Protein AF-A0A7S0U823-F1 (afdb_monomer)

Radius of gyration: 21.03 Å; Cα contacts (8 Å, |Δi|>4): 150; chains: 1; bounding box: 52×41×60 Å

pLDDT: mean 83.72, std 17.12, range [31.64, 98.0]

Foldseek 3Di:
DPPPPPPPDPDDDDDPDDDDPPPVDDPVPDDDDDDDFDFFPVCVPWPPVVLVVLLVVLVVLLVQLLAPVPPCVVVLVPDPPSVVRPSDLLVSLVVSVVVDDTPPSLLSNLRSLLCQLQDPPDHPHDNVSSLSNLLSNCVVDVVNVVSNLVRLVRVLVCQVVDDPVSLVSNLVSLLSNCVSVVVDDPCVSLPCLVVDDCPDRSVVSVVSSVVD

Structure (mmCIF, N/CA/C/O backbone):
data_AF-A0A7S0U823-F1
#
_entry.id   AF-A0A7S0U823-F1
#
loop_
_atom_site.group_PDB
_atom_site.id
_atom_site.type_symbol
_atom_site.label_atom_id
_atom_site.label_alt_id
_atom_site.label_comp_id
_atom_site.label_asym_id
_atom_site.label_entity_id
_atom_site.label_seq_id
_atom_site.pdbx_PDB_ins_code
_atom_site.Cartn_x
_atom_site.Cartn_y
_atom_site.Cartn_z
_atom_site.occupancy
_atom_site.B_iso_or_equiv
_atom_site.auth_seq_id
_atom_site.auth_comp_id
_atom_site.auth_asym_id
_atom_site.auth_atom_id
_atom_site.pdbx_PDB_model_num
ATOM 1 N N . ARG A 1 1 ? -27.207 8.873 10.745 1.00 35.47 1 ARG A N 1
ATOM 2 C CA . ARG A 1 1 ? -26.614 9.988 11.526 1.00 35.47 1 ARG A CA 1
ATOM 3 C C . ARG A 1 1 ? -26.590 9.593 12.999 1.00 35.47 1 ARG A C 1
ATOM 5 O O . ARG A 1 1 ? -27.554 9.851 13.706 1.00 35.47 1 ARG A O 1
ATOM 12 N N . VAL A 1 2 ? -25.538 8.915 13.459 1.00 32.25 2 VAL A N 1
ATOM 13 C CA . VAL A 1 2 ? -25.321 8.727 14.901 1.00 32.25 2 VAL A CA 1
ATOM 14 C C . VAL A 1 2 ? -24.647 10.006 15.379 1.00 32.25 2 VAL A C 1
ATOM 16 O O . VAL A 1 2 ? -23.458 10.199 15.161 1.00 32.25 2 VAL A O 1
ATOM 19 N N . MET A 1 3 ? -25.438 10.942 15.908 1.00 31.64 3 MET A N 1
ATOM 20 C CA . MET A 1 3 ? -24.886 12.117 16.575 1.00 31.64 3 MET A CA 1
ATOM 21 C C . MET A 1 3 ? -24.112 11.622 17.793 1.00 31.64 3 MET A C 1
ATOM 23 O O . MET A 1 3 ? -24.689 10.988 18.681 1.00 31.64 3 MET A O 1
ATOM 27 N N . SER A 1 4 ? -22.806 11.871 17.811 1.00 42.56 4 SER A N 1
ATOM 28 C CA . SER A 1 4 ? -21.969 11.632 18.975 1.00 42.56 4 SER A CA 1
ATOM 29 C C . SER A 1 4 ? -22.579 12.382 20.160 1.00 42.56 4 SER A C 1
ATOM 31 O O . SER A 1 4 ? -22.698 13.604 20.172 1.00 42.56 4 SER A O 1
ATOM 33 N N . ARG A 1 5 ? -23.003 11.631 21.179 1.00 41.81 5 ARG A N 1
ATOM 34 C CA . ARG A 1 5 ? -23.526 12.156 22.450 1.00 41.81 5 ARG A CA 1
ATOM 35 C C . ARG A 1 5 ? -22.422 12.745 23.337 1.00 41.81 5 ARG A C 1
ATOM 37 O O . ARG A 1 5 ? -22.564 12.776 24.554 1.00 41.81 5 ARG A O 1
ATOM 44 N N . LEU A 1 6 ? -21.333 13.236 22.750 1.00 46.41 6 LEU A N 1
ATOM 45 C CA . LEU A 1 6 ? -20.360 14.060 23.455 1.00 46.41 6 LEU A CA 1
ATOM 46 C C . LEU A 1 6 ? -20.925 15.479 23.512 1.00 46.41 6 LEU A C 1
ATOM 48 O O . LEU A 1 6 ? -20.490 16.383 22.802 1.00 46.41 6 LEU A O 1
ATOM 52 N N . ARG A 1 7 ? -21.949 15.666 24.354 1.00 49.31 7 ARG A N 1
ATOM 53 C CA . ARG A 1 7 ? -22.266 16.998 24.866 1.00 49.31 7 ARG A CA 1
ATOM 54 C C . ARG A 1 7 ? -20.989 17.491 25.538 1.00 49.31 7 ARG A C 1
ATOM 56 O O . ARG A 1 7 ? -20.566 16.907 26.533 1.00 49.31 7 ARG A O 1
ATOM 63 N N . ARG A 1 8 ? -20.366 18.536 24.991 1.00 52.47 8 ARG A N 1
ATOM 64 C CA . ARG A 1 8 ? -19.406 19.330 25.755 1.00 52.47 8 ARG A CA 1
ATOM 65 C C . ARG A 1 8 ? -20.179 19.868 26.955 1.00 52.47 8 ARG A C 1
ATOM 67 O O . ARG A 1 8 ? -21.029 20.737 26.800 1.00 52.47 8 ARG A O 1
ATOM 74 N N . SER A 1 9 ? -19.968 19.259 28.113 1.00 55.62 9 SER A N 1
ATOM 75 C CA . SER A 1 9 ? -20.299 19.876 29.390 1.00 55.62 9 SER A CA 1
ATOM 76 C C . SER A 1 9 ? -19.619 21.250 29.413 1.00 55.62 9 SER A C 1
ATOM 78 O O . SER A 1 9 ? -18.439 21.340 29.077 1.00 55.62 9 SER A O 1
ATOM 80 N N . GLU A 1 10 ? -20.345 22.315 29.766 1.00 64.75 10 GLU A N 1
ATOM 81 C CA . GLU A 1 10 ? -19.750 23.649 29.974 1.00 64.75 10 GLU A CA 1
ATOM 82 C C . GLU A 1 10 ? -18.737 23.645 31.131 1.00 64.75 10 GLU A C 1
ATOM 84 O O . GLU A 1 10 ? -17.894 24.533 31.237 1.00 64.75 10 GLU A O 1
ATOM 89 N N . HIS A 1 11 ? -18.778 22.617 31.980 1.00 70.50 11 HIS A N 1
ATOM 90 C CA . HIS A 1 11 ? -17.826 22.411 33.055 1.00 70.50 11 HIS A CA 1
ATOM 91 C C . HIS A 1 11 ? -16.603 21.650 32.540 1.00 70.50 11 HIS A C 1
ATOM 93 O O . HIS A 1 11 ? -16.700 20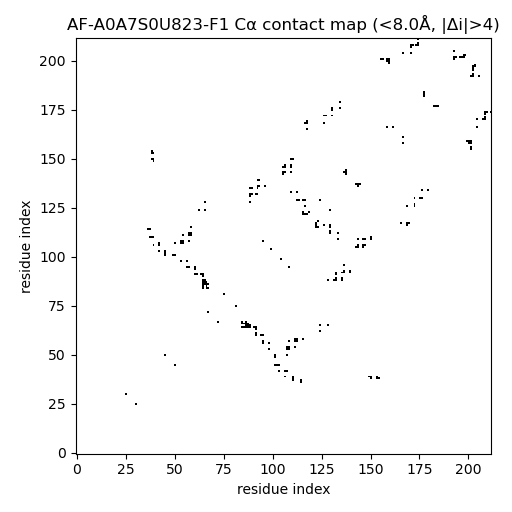.493 32.116 1.00 70.50 11 HIS A O 1
ATOM 99 N N . GLN A 1 12 ? -15.446 22.311 32.593 1.00 72.56 12 GLN A N 1
ATOM 100 C CA . GLN A 1 12 ? -14.150 21.662 32.435 1.00 72.56 12 GLN A CA 1
ATOM 101 C C . GLN A 1 12 ? -13.893 20.764 33.646 1.00 72.56 12 GLN A C 1
ATOM 103 O O . GLN A 1 12 ? -13.982 21.203 34.791 1.00 72.56 12 GLN A O 1
ATOM 108 N N . HIS A 1 13 ? -13.559 19.504 33.388 1.00 78.38 13 HIS A N 1
ATOM 109 C CA . HIS A 1 13 ? -13.078 18.596 34.419 1.00 78.38 13 HIS A CA 1
ATOM 110 C C . HIS A 1 13 ? -11.559 18.702 34.498 1.00 78.38 13 HIS A C 1
ATOM 112 O O . HIS A 1 13 ? -10.874 18.654 33.475 1.00 78.38 13 HIS A O 1
ATOM 118 N N . GLN A 1 14 ? -11.026 18.823 35.710 1.00 81.50 14 GLN A N 1
ATOM 119 C CA . GLN A 1 14 ? -9.590 18.731 35.924 1.00 81.50 14 GLN A CA 1
ATOM 120 C C . GLN A 1 14 ? -9.189 17.255 35.885 1.00 81.50 14 GLN A C 1
ATOM 122 O O . GLN A 1 14 ? -9.704 16.445 36.657 1.00 81.50 14 GLN A O 1
ATOM 127 N N . MET A 1 15 ? -8.298 16.897 34.960 1.00 81.94 15 MET A N 1
ATOM 128 C CA . MET A 1 15 ? -7.765 15.540 34.900 1.00 81.94 15 MET A CA 1
ATOM 129 C C . MET A 1 15 ? -6.913 15.298 36.160 1.00 81.94 15 MET A C 1
ATOM 131 O O . MET A 1 15 ? -6.066 16.144 36.468 1.00 81.94 15 MET A O 1
ATOM 135 N N . PRO A 1 16 ? -7.121 14.201 36.912 1.00 85.88 16 PRO A N 1
ATOM 136 C CA . PRO A 1 16 ? -6.268 13.890 38.052 1.00 85.88 16 PRO A CA 1
ATOM 137 C C . PRO A 1 16 ? -4.830 13.648 37.583 1.00 85.88 16 PRO A C 1
ATOM 139 O O . PRO A 1 16 ? -4.596 13.231 36.445 1.00 85.88 16 PRO A O 1
ATOM 142 N N . THR A 1 17 ? -3.861 13.888 38.466 1.00 84.94 17 THR A N 1
ATOM 143 C CA . THR A 1 17 ? -2.458 13.564 38.196 1.00 84.94 17 THR A CA 1
ATOM 144 C C . THR A 1 17 ? -2.325 12.064 37.943 1.00 84.94 17 THR A C 1
ATOM 146 O O . THR A 1 17 ? -2.491 11.260 38.858 1.00 84.94 17 THR A O 1
ATOM 149 N N . LEU A 1 18 ? -2.029 11.684 36.698 1.00 82.31 18 LEU A N 1
ATOM 150 C CA . LEU A 1 18 ? -1.719 10.304 36.337 1.00 82.31 18 LEU A CA 1
ATOM 151 C C . LEU A 1 18 ? -0.263 10.021 36.707 1.00 82.31 18 LEU A C 1
ATOM 153 O O . LEU A 1 18 ? 0.663 10.473 36.033 1.00 82.31 18 LEU A O 1
ATOM 157 N N . THR A 1 19 ? -0.049 9.273 37.784 1.00 80.06 19 THR A N 1
ATOM 158 C CA . THR A 1 19 ? 1.258 8.688 38.084 1.00 80.06 19 THR A CA 1
ATOM 159 C C . THR A 1 19 ? 1.504 7.537 37.118 1.00 80.06 19 THR A C 1
ATOM 161 O O . THR A 1 19 ? 0.935 6.459 37.266 1.00 80.06 19 THR A O 1
ATOM 164 N N . ILE A 1 20 ? 2.335 7.775 36.102 1.00 78.19 20 ILE A N 1
ATOM 165 C CA . ILE A 1 20 ? 2.836 6.708 35.235 1.00 78.19 20 ILE A CA 1
ATOM 166 C C . ILE A 1 20 ? 3.813 5.892 36.078 1.00 78.19 20 ILE A C 1
ATOM 168 O O . ILE A 1 20 ? 4.939 6.329 36.326 1.00 78.19 20 ILE A O 1
ATOM 172 N N . GLU A 1 21 ? 3.381 4.721 36.538 1.00 76.94 21 GLU A N 1
ATOM 173 C CA . GLU A 1 21 ? 4.292 3.740 37.113 1.00 76.94 21 GLU A CA 1
ATOM 174 C C . GLU A 1 21 ? 5.278 3.337 36.016 1.00 76.94 21 GLU A C 1
ATOM 176 O O . GLU A 1 21 ? 4.941 2.622 35.072 1.00 76.94 21 GLU A O 1
ATOM 181 N N . ARG A 1 22 ? 6.507 3.858 36.094 1.00 58.34 22 ARG A N 1
ATOM 182 C CA . ARG A 1 22 ? 7.600 3.367 35.260 1.00 58.34 22 ARG A CA 1
ATOM 183 C C . ARG A 1 22 ? 7.861 1.932 35.691 1.00 58.34 22 ARG A C 1
ATOM 185 O O . ARG A 1 22 ? 8.594 1.711 36.651 1.00 58.34 22 ARG A O 1
ATOM 192 N N . GLN A 1 23 ? 7.279 0.965 34.987 1.00 60.62 23 GLN A N 1
ATOM 193 C CA . GLN A 1 23 ? 7.840 -0.377 34.988 1.00 60.62 23 GLN A CA 1
ATOM 194 C C . GLN A 1 23 ? 9.283 -0.229 34.502 1.00 60.62 23 GLN A C 1
ATOM 196 O O . GLN A 1 23 ? 9.534 0.196 33.376 1.00 60.62 23 GLN A O 1
ATOM 201 N N . SER A 1 24 ? 10.229 -0.449 35.414 1.00 59.50 24 SER A N 1
ATOM 202 C CA . SER A 1 24 ? 11.664 -0.262 35.189 1.00 59.50 24 SER A CA 1
ATOM 203 C C . SER A 1 24 ? 12.219 -1.222 34.141 1.00 59.50 24 SER A C 1
ATOM 205 O O . SER A 1 24 ? 13.276 -0.958 33.579 1.00 59.50 24 SER A O 1
ATOM 207 N N . GLU A 1 25 ? 11.485 -2.291 33.839 1.00 60.38 25 GLU A N 1
ATOM 208 C CA . GLU A 1 25 ? 11.811 -3.253 32.800 1.00 60.38 25 GLU A CA 1
ATOM 209 C C . GLU A 1 25 ? 10.520 -3.664 32.081 1.00 60.38 25 GLU A C 1
ATOM 211 O O . GLU A 1 25 ? 9.498 -3.882 32.744 1.00 60.38 25 GLU A O 1
ATOM 216 N N . PRO A 1 26 ? 10.522 -3.755 30.738 1.00 62.84 26 PRO A N 1
ATOM 217 C CA . PRO A 1 26 ? 9.423 -4.401 30.038 1.00 62.84 26 PRO A CA 1
ATOM 218 C C . PRO A 1 26 ? 9.262 -5.838 30.571 1.00 62.84 26 PRO A C 1
ATOM 220 O O . PRO A 1 26 ? 10.256 -6.440 30.990 1.00 62.84 26 PRO A O 1
ATOM 223 N N . PRO A 1 27 ? 8.044 -6.416 30.559 1.00 71.25 27 PRO A N 1
ATOM 224 C CA . PRO A 1 27 ? 7.842 -7.805 30.960 1.00 71.25 27 PRO A CA 1
ATOM 225 C C . PRO A 1 27 ? 8.864 -8.706 30.262 1.00 71.25 27 PRO A C 1
ATOM 227 O O . PRO A 1 27 ? 9.117 -8.526 29.068 1.00 71.25 27 PRO A O 1
ATOM 230 N N . ALA A 1 28 ? 9.463 -9.654 30.989 1.00 63.88 28 ALA A N 1
ATOM 231 C CA . ALA A 1 28 ? 10.505 -10.521 30.444 1.00 63.88 28 ALA A CA 1
ATOM 232 C C . ALA A 1 28 ? 10.053 -11.144 29.107 1.00 63.88 28 ALA A C 1
ATOM 234 O O . ALA A 1 28 ? 9.071 -11.883 29.057 1.00 63.88 28 ALA A O 1
ATOM 235 N N . GLY A 1 29 ? 10.757 -10.807 28.021 1.00 67.88 29 GLY A N 1
ATOM 236 C CA . GLY A 1 29 ? 10.447 -11.267 26.662 1.00 67.88 29 GLY A CA 1
ATOM 237 C C . GLY A 1 29 ? 9.646 -10.300 25.777 1.00 67.88 29 GLY A C 1
ATOM 238 O O . GLY A 1 29 ? 9.387 -10.643 24.627 1.00 67.88 29 GLY A O 1
ATOM 239 N N . VAL A 1 30 ? 9.279 -9.101 26.248 1.00 67.88 30 VAL A N 1
ATOM 240 C CA . VAL A 1 30 ? 8.593 -8.081 25.433 1.00 67.88 30 VAL A CA 1
ATOM 241 C C . VAL A 1 30 ? 9.583 -7.013 24.972 1.00 67.88 30 V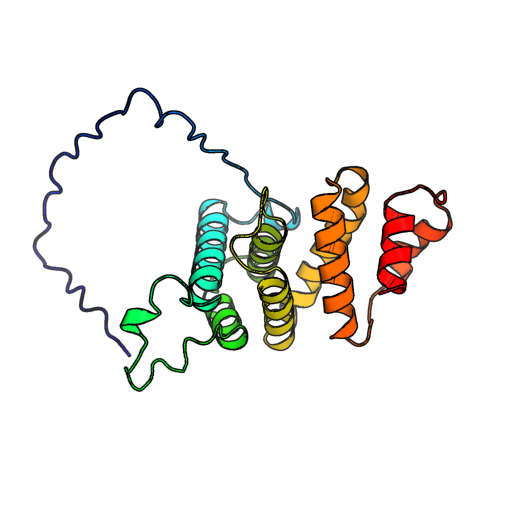AL A C 1
ATOM 243 O O . VAL A 1 30 ? 10.060 -6.201 25.761 1.00 67.88 30 VAL A O 1
ATOM 246 N N . THR A 1 31 ? 9.870 -6.973 23.672 1.00 65.00 31 THR A N 1
ATOM 247 C CA . THR A 1 31 ? 10.628 -5.890 23.035 1.00 65.00 31 THR A CA 1
ATOM 248 C C . THR A 1 31 ? 9.717 -5.136 22.071 1.00 65.00 31 THR A C 1
ATOM 250 O O . THR A 1 31 ? 9.190 -5.699 21.113 1.00 65.00 31 THR A O 1
ATOM 253 N N . HIS A 1 32 ? 9.510 -3.840 22.312 1.00 62.84 32 HIS A N 1
ATOM 254 C CA . HIS A 1 32 ? 8.869 -2.976 21.323 1.00 62.84 32 HIS A CA 1
ATOM 255 C C . HIS A 1 32 ? 9.882 -2.657 20.226 1.00 62.84 32 HIS A C 1
ATOM 257 O O . HIS A 1 32 ? 10.836 -1.912 20.446 1.00 62.84 32 HIS A O 1
ATOM 263 N N . VAL A 1 33 ? 9.675 -3.218 19.038 1.00 66.62 33 VAL A N 1
ATOM 264 C CA . VAL A 1 33 ? 10.451 -2.859 17.851 1.00 66.62 33 VAL A CA 1
ATOM 265 C C . VAL A 1 33 ? 9.666 -1.792 17.094 1.00 66.62 33 VAL A C 1
ATOM 267 O O . VAL A 1 33 ? 8.647 -2.085 16.476 1.00 66.62 33 VAL A O 1
ATOM 270 N N . SER A 1 34 ? 10.116 -0.540 17.175 1.00 65.00 34 SER A N 1
ATOM 271 C CA . SER A 1 34 ? 9.540 0.551 16.386 1.00 65.00 34 SER A CA 1
ATOM 272 C C . SER A 1 34 ? 10.163 0.533 14.992 1.00 65.00 34 SER A C 1
ATOM 274 O O . SER A 1 34 ? 11.323 0.907 14.822 1.00 65.00 34 SER A O 1
ATOM 276 N N . LEU A 1 35 ? 9.414 0.045 14.004 1.00 72.06 35 LEU A N 1
ATOM 277 C CA . LEU A 1 35 ? 9.781 0.115 12.591 1.00 72.06 35 LEU A CA 1
ATOM 278 C C . LEU A 1 35 ? 8.834 1.089 11.901 1.00 72.06 35 LEU A C 1
ATOM 280 O O . LEU A 1 35 ? 7.624 0.881 11.898 1.00 72.06 35 LEU A O 1
ATOM 284 N N . SER A 1 36 ? 9.388 2.142 11.304 1.00 79.94 36 SER A N 1
ATOM 285 C CA . SER A 1 36 ? 8.647 3.019 10.405 1.00 79.94 36 SER A CA 1
ATOM 286 C C . SER A 1 36 ? 8.840 2.561 8.963 1.00 79.94 36 SER A C 1
ATOM 288 O O . SER A 1 36 ? 9.952 2.265 8.522 1.00 79.94 36 SER A O 1
ATOM 290 N N . PHE A 1 37 ? 7.740 2.501 8.219 1.00 85.75 37 PHE A N 1
ATOM 291 C CA . PHE A 1 37 ? 7.754 2.236 6.787 1.00 85.75 37 PHE A CA 1
ATOM 292 C C . PHE A 1 37 ? 7.649 3.560 6.026 1.00 85.75 37 PHE A C 1
ATOM 294 O O . PHE A 1 37 ? 6.808 4.400 6.338 1.00 85.75 37 PHE A O 1
ATOM 301 N N . SER A 1 38 ? 8.513 3.757 5.034 1.00 90.44 38 SER A N 1
ATOM 302 C CA . SER A 1 38 ? 8.500 4.922 4.148 1.00 90.44 38 SER A CA 1
ATOM 303 C C . SER A 1 38 ? 8.926 4.468 2.763 1.00 90.44 38 SER A C 1
ATOM 305 O O . SER A 1 38 ? 9.951 3.799 2.632 1.00 90.44 38 SER A O 1
ATOM 307 N N . LEU A 1 39 ? 8.158 4.835 1.741 1.00 92.75 39 LEU A N 1
ATOM 308 C CA . LEU A 1 39 ? 8.329 4.304 0.395 1.00 92.75 39 LEU A CA 1
ATOM 309 C C . LEU A 1 39 ? 8.432 5.403 -0.654 1.00 92.75 39 LEU A C 1
ATOM 311 O O . LEU A 1 39 ? 9.408 5.457 -1.392 1.00 92.75 39 LEU A O 1
ATOM 315 N N . LEU A 1 40 ? 7.429 6.274 -0.732 1.00 93.38 40 LEU A N 1
ATOM 316 C CA . LEU A 1 40 ? 7.279 7.259 -1.791 1.00 93.38 40 LEU A CA 1
ATOM 317 C C . LEU A 1 40 ? 8.075 8.531 -1.454 1.00 93.38 40 LEU A C 1
ATOM 319 O O . LEU A 1 40 ? 7.665 9.298 -0.576 1.00 93.38 40 LEU A O 1
ATOM 323 N N . PRO A 1 41 ? 9.165 8.846 -2.187 1.00 91.75 41 PRO A N 1
ATOM 324 C CA . PRO A 1 41 ? 9.939 10.071 -1.949 1.00 91.75 41 PRO A CA 1
ATOM 325 C C . PRO A 1 41 ? 9.110 11.336 -2.199 1.00 91.75 41 PRO A C 1
ATOM 327 O O . PRO A 1 41 ? 9.356 12.390 -1.612 1.00 91.75 41 PRO A O 1
ATOM 330 N N . SER A 1 42 ? 8.087 11.212 -3.049 1.00 91.19 42 SER A N 1
ATOM 331 C CA . SER A 1 42 ? 7.126 12.264 -3.350 1.00 91.19 42 SER A CA 1
ATOM 332 C C . SER A 1 42 ? 6.288 12.680 -2.144 1.00 91.19 42 SER A C 1
ATOM 334 O O . SER A 1 42 ? 5.627 13.698 -2.253 1.00 91.19 42 SER A O 1
ATOM 336 N N . LEU A 1 43 ? 6.298 11.957 -1.020 1.00 93.38 43 LEU A N 1
ATOM 337 C CA . LEU A 1 43 ? 5.575 12.331 0.202 1.00 93.38 43 LEU A CA 1
ATOM 338 C C . LEU A 1 43 ? 6.428 13.120 1.209 1.00 93.38 43 LEU A C 1
ATOM 340 O O . LEU A 1 43 ? 5.964 13.388 2.315 1.00 93.38 43 LEU A O 1
ATOM 344 N N . SER A 1 44 ? 7.671 13.466 0.862 1.00 90.81 44 SER A N 1
ATOM 345 C CA . SER A 1 44 ? 8.609 14.174 1.753 1.00 90.81 44 SER A CA 1
ATOM 346 C C . SER A 1 44 ? 8.184 15.603 2.114 1.00 90.81 44 SER A C 1
ATOM 348 O O . SER A 1 44 ? 8.586 16.118 3.153 1.00 90.81 44 SER A O 1
ATOM 350 N N . ASP A 1 45 ? 7.358 16.232 1.285 1.00 91.69 45 ASP A N 1
ATOM 351 C CA . ASP A 1 45 ? 6.795 17.572 1.473 1.00 91.69 45 ASP A CA 1
ATOM 352 C C . ASP A 1 45 ? 5.441 17.572 2.203 1.00 91.69 45 ASP A C 1
ATOM 354 O O . ASP A 1 45 ? 4.928 18.636 2.555 1.00 91.69 45 ASP A O 1
ATOM 358 N N . VAL A 1 46 ? 4.846 16.400 2.452 1.00 92.50 46 VAL A N 1
ATOM 359 C CA . VAL A 1 46 ? 3.603 16.294 3.224 1.00 92.50 46 VAL A CA 1
ATOM 360 C C . VAL A 1 46 ? 3.920 16.525 4.707 1.00 92.50 46 VAL A C 1
ATOM 362 O O . VAL A 1 46 ? 4.822 15.872 5.239 1.00 92.50 46 VAL A O 1
ATOM 365 N N . PRO A 1 47 ? 3.183 17.400 5.420 1.00 93.50 47 PRO A N 1
ATOM 366 C CA . PRO A 1 47 ? 3.423 17.633 6.840 1.00 93.50 47 PRO A CA 1
ATOM 367 C C . PRO A 1 47 ? 3.378 16.329 7.644 1.00 93.50 47 PRO A C 1
ATOM 369 O O . PRO A 1 47 ? 2.348 15.652 7.672 1.00 93.50 47 PRO A O 1
ATOM 372 N N . LEU A 1 48 ? 4.481 16.001 8.327 1.00 90.44 48 LEU A N 1
ATOM 373 C CA . LEU A 1 48 ? 4.648 14.731 9.046 1.00 90.44 48 LEU A CA 1
ATOM 374 C C . LEU A 1 48 ? 3.487 14.393 9.997 1.00 90.44 48 LEU A C 1
ATOM 376 O O . LEU A 1 48 ? 3.034 13.252 9.947 1.00 90.44 48 LEU A O 1
ATOM 380 N N . PRO A 1 49 ? 2.941 15.328 10.808 1.00 91.62 49 PRO A N 1
ATOM 381 C CA . PRO A 1 49 ? 1.814 15.007 11.682 1.00 91.62 49 PRO A CA 1
ATOM 382 C C . PRO A 1 49 ? 0.564 14.585 10.905 1.00 91.62 49 PRO A C 1
ATOM 384 O O . PRO A 1 49 ? -0.106 13.634 11.289 1.00 91.62 49 PRO A O 1
ATOM 387 N N . LEU A 1 50 ? 0.265 15.257 9.789 1.00 91.56 50 LEU A N 1
ATOM 388 C CA . LEU A 1 50 ? -0.896 14.933 8.959 1.00 91.56 50 LEU A CA 1
ATOM 389 C C . LEU A 1 50 ? -0.695 13.618 8.210 1.00 91.56 50 LEU A C 1
ATOM 391 O O . LEU A 1 50 ? -1.626 12.817 8.134 1.00 91.56 50 LEU A O 1
ATOM 395 N N . LYS A 1 51 ? 0.519 13.386 7.693 1.00 92.81 51 LYS A N 1
ATOM 396 C CA . LYS A 1 51 ? 0.897 12.117 7.068 1.00 92.81 51 LYS A CA 1
ATOM 397 C C . LYS A 1 51 ? 0.701 10.971 8.058 1.00 92.81 51 LYS A C 1
ATOM 399 O O . LYS A 1 51 ? -0.032 10.041 7.748 1.00 92.81 51 LYS A O 1
ATOM 404 N N . TRP A 1 52 ? 1.284 11.085 9.251 1.00 91.69 52 TRP A N 1
ATOM 405 C CA . TRP A 1 52 ? 1.210 10.057 10.286 1.00 91.69 52 TRP A CA 1
ATOM 406 C C . TRP A 1 52 ? -0.232 9.780 10.721 1.00 91.69 52 TRP A C 1
ATOM 408 O O . TRP A 1 52 ? -0.667 8.639 10.651 1.00 91.69 52 TRP A O 1
ATOM 418 N N . VAL A 1 53 ? -1.011 10.817 11.063 1.00 93.06 53 VAL A N 1
ATOM 419 C CA . VAL A 1 53 ? -2.426 10.651 11.452 1.00 93.06 53 VAL A CA 1
ATOM 420 C C . VAL A 1 53 ? -3.227 9.973 10.343 1.00 93.06 53 VAL A C 1
ATOM 422 O O . VAL A 1 53 ? -4.035 9.093 10.617 1.00 93.06 53 VAL A O 1
ATOM 425 N N . THR A 1 54 ? -2.996 10.348 9.084 1.00 94.25 54 THR A N 1
ATOM 426 C CA . THR A 1 54 ? -3.717 9.739 7.960 1.00 94.25 54 THR A CA 1
ATOM 427 C C . THR A 1 54 ? -3.325 8.276 7.774 1.00 94.25 54 THR A C 1
ATOM 429 O O . THR A 1 54 ? -4.206 7.448 7.561 1.00 94.25 54 THR A O 1
ATOM 432 N N . GLN A 1 55 ? -2.036 7.938 7.882 1.00 94.25 55 GLN A N 1
ATOM 433 C CA . GLN A 1 55 ? -1.563 6.551 7.812 1.00 94.25 55 GLN A CA 1
ATOM 434 C C . GLN A 1 55 ? -2.166 5.703 8.937 1.00 94.25 55 GLN A C 1
ATOM 436 O O . GLN A 1 55 ? -2.707 4.638 8.653 1.00 94.25 55 GLN A O 1
ATOM 441 N N . GLU A 1 56 ? -2.176 6.204 10.174 1.00 92.44 56 GLU A N 1
ATOM 442 C CA . GLU A 1 56 ? -2.808 5.523 11.309 1.00 92.44 56 GLU A CA 1
ATOM 443 C C . GLU A 1 56 ? -4.313 5.330 11.092 1.00 92.44 56 GLU A C 1
ATOM 445 O O . GLU A 1 56 ? -4.810 4.220 11.253 1.00 92.44 56 GLU A O 1
ATOM 450 N N . CYS A 1 57 ? -5.045 6.354 10.635 1.00 93.38 57 CYS A N 1
ATOM 451 C CA . CYS A 1 57 ? -6.466 6.207 10.313 1.00 93.38 57 CYS A CA 1
ATOM 452 C C . CYS A 1 57 ? -6.708 5.163 9.212 1.00 93.38 57 CYS A C 1
ATOM 454 O O . CYS A 1 57 ? -7.673 4.404 9.291 1.00 93.38 57 CYS A O 1
ATOM 456 N N . VAL A 1 58 ? -5.849 5.093 8.188 1.00 94.62 58 VAL A N 1
ATOM 457 C CA . VAL A 1 58 ? -5.933 4.040 7.165 1.00 94.62 58 VAL A CA 1
ATOM 458 C C . VAL A 1 58 ? -5.726 2.666 7.800 1.00 94.62 58 VAL A C 1
ATOM 460 O O . VAL A 1 58 ? -6.536 1.773 7.555 1.00 94.62 58 VAL A O 1
ATOM 463 N N . CYS A 1 59 ? -4.706 2.497 8.645 1.00 92.38 59 CYS A N 1
ATOM 464 C CA . CYS A 1 59 ? -4.446 1.248 9.363 1.00 92.38 59 CYS A CA 1
ATOM 465 C C . CYS A 1 59 ? -5.624 0.846 10.264 1.00 92.38 59 CYS A C 1
ATOM 467 O O . CYS A 1 59 ? -6.084 -0.290 10.189 1.00 92.38 59 CYS A O 1
ATOM 469 N N . GLU A 1 60 ? -6.190 1.773 11.037 1.00 90.31 60 GLU A N 1
ATOM 470 C CA . GLU A 1 60 ? -7.363 1.517 11.881 1.00 90.31 60 GLU A CA 1
ATOM 471 C C . GLU A 1 60 ? -8.585 1.080 11.061 1.00 90.31 60 GLU A C 1
ATOM 473 O O . GLU A 1 60 ? -9.290 0.144 11.446 1.00 90.31 60 GLU A O 1
ATOM 478 N N . ILE A 1 61 ? -8.836 1.716 9.910 1.00 90.62 61 ILE A N 1
ATOM 479 C CA . ILE A 1 61 ? -9.922 1.322 9.003 1.00 90.62 61 ILE A CA 1
ATOM 480 C C . ILE A 1 61 ? -9.649 -0.070 8.428 1.00 90.62 61 ILE A C 1
ATOM 482 O O . ILE A 1 61 ? -10.552 -0.911 8.417 1.00 90.62 61 ILE A O 1
ATOM 486 N N . LEU A 1 62 ? -8.417 -0.350 7.990 1.00 91.31 62 LEU 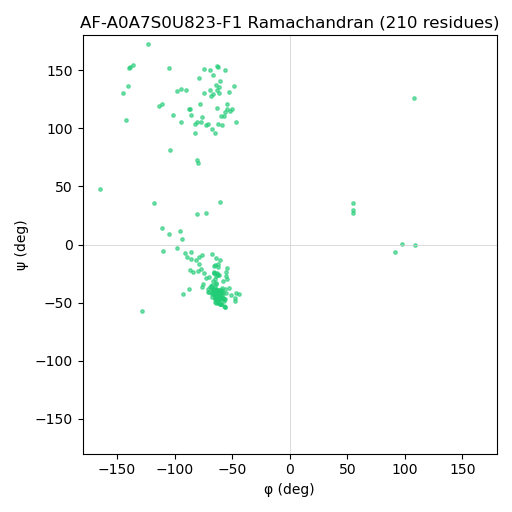A N 1
ATOM 487 C CA . LEU A 1 62 ? -8.027 -1.678 7.519 1.00 91.31 62 LEU A CA 1
ATOM 488 C C . LEU A 1 62 ? -8.292 -2.730 8.597 1.00 91.31 62 LEU A C 1
ATOM 490 O O . LEU A 1 62 ? -8.929 -3.735 8.282 1.00 91.31 62 LEU A O 1
ATOM 494 N N . THR A 1 63 ? -7.899 -2.477 9.846 1.00 88.94 63 THR A N 1
ATOM 495 C CA . THR A 1 63 ? -8.124 -3.385 10.977 1.00 88.94 63 THR A CA 1
ATOM 496 C C . THR A 1 63 ? -9.605 -3.562 11.298 1.00 88.94 63 THR A C 1
ATOM 498 O O . THR A 1 63 ? -10.080 -4.687 11.486 1.00 88.94 63 THR A O 1
ATOM 501 N N . PHE A 1 64 ? -10.378 -2.476 11.297 1.00 85.75 64 PHE A N 1
ATOM 502 C CA . PHE A 1 64 ? -11.818 -2.523 11.539 1.00 85.75 64 PHE A CA 1
ATOM 503 C C . PHE A 1 64 ? -12.550 -3.360 10.476 1.00 85.75 64 PHE A C 1
ATOM 505 O O . PHE A 1 64 ? -13.378 -4.214 10.812 1.00 85.75 64 PHE A O 1
ATOM 512 N N . PHE A 1 65 ? -12.220 -3.166 9.193 1.00 84.31 65 PHE A N 1
ATOM 513 C CA . PHE A 1 65 ? -12.881 -3.838 8.069 1.00 84.31 65 PHE A CA 1
ATOM 514 C C . PHE A 1 65 ? -12.263 -5.183 7.663 1.00 84.31 65 PHE A C 1
ATOM 516 O O . PHE A 1 65 ? -12.920 -5.925 6.933 1.00 84.31 65 PHE A O 1
ATOM 523 N N . ALA A 1 66 ? -11.085 -5.570 8.162 1.00 81.12 66 ALA A N 1
ATOM 524 C CA . ALA A 1 66 ? -10.525 -6.913 7.949 1.00 81.12 66 ALA A CA 1
ATOM 525 C C . ALA A 1 66 ? -11.375 -8.005 8.619 1.00 81.12 66 ALA A C 1
ATOM 527 O O . ALA A 1 66 ? -11.422 -9.156 8.172 1.00 81.12 66 ALA A O 1
ATOM 528 N N . GLY A 1 67 ? -12.125 -7.623 9.654 1.00 61.97 67 GLY A N 1
ATOM 529 C CA . GLY A 1 67 ? -13.197 -8.418 10.221 1.00 61.97 67 GLY A CA 1
ATOM 530 C C . GLY A 1 67 ? -12.878 -9.016 11.587 1.00 61.97 67 GLY A C 1
ATOM 531 O O . GLY A 1 67 ? -11.969 -9.821 11.788 1.00 61.97 67 GLY A O 1
ATOM 532 N N . SER A 1 68 ? -13.791 -8.717 12.501 1.00 55.22 68 SER A N 1
ATOM 533 C CA . SER A 1 68 ? -13.995 -9.195 13.866 1.00 55.22 68 SER A CA 1
ATOM 534 C C . SER A 1 68 ? -14.262 -10.707 14.019 1.00 55.22 68 SER A C 1
ATOM 536 O O . SER A 1 68 ? -15.062 -11.109 14.865 1.00 55.22 68 SER A O 1
ATOM 538 N N . ARG A 1 69 ? -13.641 -11.593 13.226 1.00 49.19 69 ARG A N 1
ATOM 539 C CA . ARG A 1 69 ? -13.936 -13.042 13.307 1.00 49.19 69 ARG A CA 1
ATOM 540 C C . ARG A 1 69 ? -13.433 -13.712 14.586 1.00 49.19 69 ARG A C 1
ATOM 542 O O . ARG A 1 69 ? -14.026 -14.709 14.991 1.00 49.19 69 ARG A O 1
ATOM 549 N N . LYS A 1 70 ? -12.362 -13.205 15.208 1.00 46.03 70 LYS A N 1
ATOM 550 C CA . LYS A 1 70 ? -11.787 -13.809 16.425 1.00 46.03 70 LYS A CA 1
ATOM 551 C C . LYS A 1 70 ? -12.339 -13.208 17.723 1.00 46.03 70 LYS A C 1
ATOM 553 O O . LYS A 1 70 ? -12.674 -13.969 18.619 1.00 46.03 70 LYS A O 1
ATOM 558 N N . PHE A 1 71 ? -12.496 -11.885 17.804 1.00 45.00 71 PHE A N 1
ATOM 559 C CA . PHE A 1 71 ? -12.830 -11.208 19.067 1.00 45.00 71 PHE A CA 1
ATOM 560 C C . PHE A 1 71 ? -14.330 -11.112 19.372 1.00 45.00 71 PHE A C 1
ATOM 562 O O . PHE A 1 71 ? -14.729 -11.318 20.510 1.00 45.00 71 PHE A O 1
ATOM 569 N N . PHE A 1 72 ? -15.180 -10.875 18.370 1.00 49.66 72 PHE A N 1
ATOM 570 C CA . PHE A 1 72 ? -16.604 -10.581 18.598 1.00 49.66 72 PHE A CA 1
ATOM 571 C C . PHE A 1 72 ? -17.539 -11.705 18.135 1.00 49.66 72 PHE A C 1
ATOM 573 O O . PHE A 1 72 ? -18.748 -11.517 18.024 1.00 49.66 72 PHE A O 1
ATOM 580 N N . ARG A 1 73 ? -17.006 -12.906 17.866 1.00 49.19 73 ARG A N 1
ATOM 581 C CA . ARG A 1 73 ? -17.787 -14.043 17.343 1.00 49.19 73 ARG A CA 1
ATOM 582 C C . ARG A 1 73 ? -18.974 -14.407 18.239 1.00 49.19 73 ARG A C 1
ATOM 584 O O . ARG A 1 73 ? -20.027 -14.760 17.718 1.00 49.19 73 ARG A O 1
ATOM 591 N N . SER A 1 74 ? -18.807 -14.335 19.558 1.00 54.38 74 SER A N 1
ATOM 592 C CA . SER A 1 74 ? -19.874 -14.578 2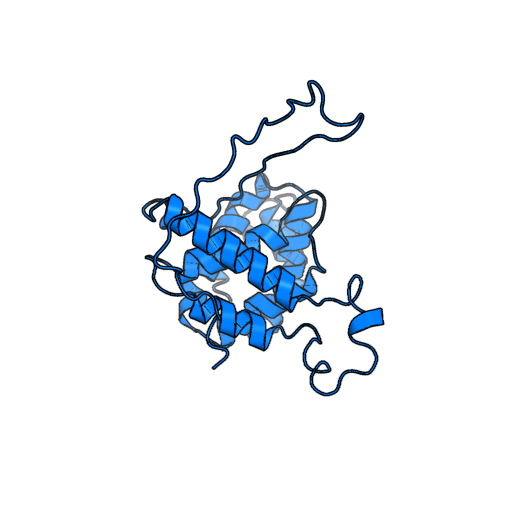0.538 1.00 54.38 74 SER A CA 1
ATOM 593 C C . SER A 1 74 ? -20.917 -13.458 20.550 1.00 54.38 74 SER A C 1
ATOM 595 O O . SER A 1 74 ? -22.106 -13.740 20.636 1.00 54.38 74 SER A O 1
ATOM 597 N N . GLU A 1 75 ? -20.485 -12.207 20.404 1.00 56.28 75 GLU A N 1
ATOM 598 C CA . GLU A 1 75 ? -21.323 -11.008 20.531 1.00 56.28 75 GLU A CA 1
ATOM 599 C C . GLU A 1 75 ? -22.086 -10.649 19.242 1.00 56.28 75 GLU A C 1
ATOM 601 O O . GLU A 1 75 ? -23.142 -10.013 19.278 1.00 56.28 75 GLU A O 1
ATOM 606 N N . ILE A 1 76 ? -21.564 -11.100 18.096 1.00 55.06 76 ILE A N 1
ATOM 607 C CA . ILE A 1 76 ? -22.155 -10.954 16.759 1.00 55.06 76 ILE A CA 1
ATOM 608 C C . ILE A 1 76 ? -23.144 -12.094 16.456 1.00 55.06 76 ILE A C 1
ATOM 610 O O . ILE A 1 76 ? -24.039 -11.936 15.620 1.00 55.06 76 ILE A O 1
ATOM 614 N N . ARG A 1 77 ? -23.034 -13.246 17.136 1.00 46.66 77 ARG A N 1
ATOM 615 C CA . ARG A 1 77 ? -23.932 -14.391 16.928 1.00 46.66 77 ARG A CA 1
ATOM 616 C C . ARG A 1 77 ? -25.343 -14.042 17.414 1.00 46.66 77 ARG A C 1
ATOM 618 O O . ARG A 1 77 ? -25.639 -14.131 18.597 1.00 46.66 77 ARG A O 1
ATOM 625 N N . GLY A 1 78 ? -26.222 -13.674 16.481 1.00 50.56 78 GLY A N 1
ATOM 626 C CA . GLY A 1 78 ? -27.654 -13.480 16.738 1.00 50.56 78 GLY A CA 1
ATOM 627 C C . GLY A 1 78 ? -28.157 -12.033 16.720 1.00 50.56 78 GLY A C 1
ATOM 628 O O . GLY A 1 78 ? -29.358 -11.831 16.875 1.00 50.56 78 GLY A O 1
ATOM 629 N N . LYS A 1 79 ? -27.306 -11.022 16.483 1.00 52.34 79 LYS A N 1
ATOM 630 C CA . LYS A 1 79 ? -27.773 -9.635 16.287 1.00 52.34 79 LYS A CA 1
ATOM 631 C C . LYS A 1 79 ? -28.122 -9.375 14.814 1.00 52.34 79 LYS A C 1
ATOM 633 O O . LYS A 1 79 ? -27.256 -9.423 13.937 1.00 52.34 79 LYS A O 1
ATOM 638 N N . ALA A 1 80 ? -29.396 -9.089 14.539 1.00 42.38 80 ALA A N 1
ATOM 639 C CA . ALA A 1 80 ? -29.867 -8.681 13.214 1.00 42.38 80 ALA A CA 1
ATOM 640 C C . ALA A 1 80 ? -29.182 -7.370 12.780 1.00 42.38 80 ALA A C 1
ATOM 642 O O . ALA A 1 80 ? -29.036 -6.449 13.578 1.00 42.38 80 ALA A O 1
ATOM 643 N N . GLY A 1 81 ? -28.726 -7.301 11.526 1.00 49.72 81 GLY A N 1
ATOM 644 C CA . GLY A 1 81 ? -28.004 -6.142 10.981 1.00 49.72 81 GLY A CA 1
ATOM 645 C C . GLY A 1 81 ? -26.478 -6.195 11.108 1.00 49.72 81 GLY A C 1
ATOM 646 O O . GLY A 1 81 ? -25.813 -5.365 10.510 1.00 49.72 81 GLY A O 1
ATOM 647 N N . VAL A 1 82 ? -25.909 -7.189 11.805 1.00 45.34 82 VAL A N 1
ATOM 648 C CA . VAL A 1 82 ? -24.445 -7.343 11.985 1.00 45.34 82 VAL A CA 1
ATOM 649 C C . VAL A 1 82 ? -23.830 -8.346 10.993 1.00 45.34 82 VAL A C 1
ATOM 651 O O . VAL A 1 82 ? -22.615 -8.494 10.889 1.00 45.34 82 VAL A O 1
ATOM 654 N N . ALA A 1 83 ? -24.664 -8.987 10.168 1.00 41.25 83 ALA A N 1
ATOM 655 C CA . ALA A 1 83 ? -24.226 -9.813 9.039 1.00 41.25 83 ALA A CA 1
ATOM 656 C C . ALA A 1 83 ? -23.407 -9.030 7.984 1.00 41.25 83 ALA A C 1
ATOM 658 O O . ALA A 1 83 ? -22.759 -9.650 7.139 1.00 41.25 83 ALA A O 1
ATOM 659 N N . CYS A 1 84 ? -23.408 -7.691 8.047 1.00 43.81 84 CYS A N 1
ATOM 660 C CA . CYS A 1 84 ? -22.576 -6.807 7.230 1.00 43.81 84 CYS A CA 1
ATOM 661 C C . CYS A 1 84 ? -21.118 -6.684 7.716 1.00 43.81 84 CYS A C 1
ATOM 663 O O . CYS A 1 84 ? -20.291 -6.212 6.946 1.00 43.81 84 CYS A O 1
ATOM 665 N N . LEU A 1 85 ? -20.769 -7.172 8.919 1.00 43.22 85 LEU A N 1
ATOM 666 C CA . LEU A 1 85 ? -19.381 -7.270 9.412 1.00 43.22 85 LEU A CA 1
ATOM 667 C C . LEU A 1 85 ? -18.630 -8.500 8.855 1.00 43.22 85 LEU A C 1
ATOM 669 O O . LEU A 1 85 ? -17.707 -9.032 9.476 1.00 43.22 85 LEU A O 1
ATOM 673 N N . LYS A 1 86 ? -19.019 -8.995 7.673 1.00 46.47 86 LYS A N 1
ATOM 674 C CA . LYS A 1 86 ? -18.083 -9.752 6.831 1.00 46.47 86 LYS A CA 1
ATOM 675 C C . LYS A 1 86 ? -17.058 -8.742 6.345 1.00 46.47 86 LYS A C 1
ATOM 677 O O . LYS A 1 86 ? -17.487 -7.679 5.919 1.00 46.47 86 LYS A O 1
ATOM 682 N N . GLY A 1 87 ? -15.764 -9.062 6.422 1.00 56.03 87 GLY A N 1
ATOM 683 C CA . GLY A 1 87 ? -14.711 -8.141 6.004 1.00 56.03 87 GLY A CA 1
ATOM 684 C C . GLY A 1 87 ? -15.049 -7.530 4.648 1.00 56.03 87 GLY A C 1
ATOM 685 O O . GLY A 1 87 ? -15.103 -8.234 3.639 1.00 56.03 87 GLY A O 1
ATOM 686 N N . ASN A 1 88 ? -15.449 -6.262 4.671 1.00 76.06 88 ASN A N 1
ATOM 687 C CA . ASN A 1 88 ? -16.075 -5.616 3.534 1.00 76.06 88 ASN A CA 1
ATOM 688 C C . ASN A 1 88 ? -15.016 -4.718 2.934 1.00 76.06 88 ASN A C 1
ATOM 690 O O . ASN A 1 88 ? -14.961 -3.530 3.229 1.00 76.06 88 ASN A O 1
ATOM 694 N N . VAL A 1 89 ? -14.158 -5.340 2.130 1.00 85.44 89 VAL A N 1
ATOM 695 C CA . VAL A 1 89 ? -13.067 -4.686 1.403 1.00 85.44 89 VAL A CA 1
ATOM 696 C C . VAL A 1 89 ? -13.566 -3.418 0.701 1.00 85.44 89 VAL A C 1
ATOM 698 O O . VAL A 1 89 ? -12.928 -2.375 0.783 1.00 85.44 89 VAL A O 1
ATOM 701 N N . ILE A 1 90 ? -14.752 -3.487 0.089 1.00 87.12 90 ILE A N 1
ATOM 702 C CA . ILE A 1 90 ? -15.376 -2.368 -0.621 1.00 87.12 90 ILE A CA 1
ATOM 703 C C . ILE A 1 90 ? -15.728 -1.232 0.347 1.00 87.12 90 ILE A C 1
ATOM 705 O O . ILE A 1 90 ? -15.461 -0.070 0.057 1.00 87.12 90 ILE A O 1
ATOM 709 N N . GLU A 1 91 ? -16.339 -1.540 1.493 1.00 86.06 91 GLU A N 1
ATOM 710 C CA . GLU A 1 91 ? -16.704 -0.513 2.475 1.00 86.06 91 GLU A CA 1
ATOM 711 C C . GLU A 1 91 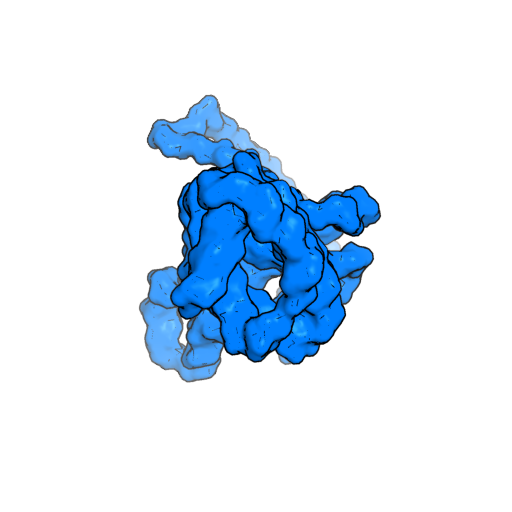? -15.473 0.079 3.161 1.00 86.06 91 GLU A C 1
ATOM 713 O O . GLU A 1 91 ? -15.392 1.295 3.295 1.00 86.06 91 GLU A O 1
ATOM 718 N N . GLY A 1 92 ? -14.480 -0.744 3.507 1.00 89.56 92 GLY A N 1
ATOM 719 C CA . GLY A 1 92 ? -13.199 -0.270 4.028 1.00 89.56 92 GLY A CA 1
ATOM 720 C C . GLY A 1 92 ? -12.509 0.677 3.051 1.00 89.56 92 GLY A C 1
ATOM 721 O O . GLY A 1 92 ? -12.124 1.776 3.439 1.00 89.56 92 GLY A O 1
ATOM 722 N N . ALA A 1 93 ? -12.454 0.316 1.766 1.00 92.81 93 ALA A N 1
ATOM 723 C CA . ALA A 1 93 ? -11.913 1.181 0.722 1.00 92.81 93 ALA A CA 1
ATOM 724 C C . ALA A 1 93 ? -12.689 2.506 0.607 1.00 92.81 93 ALA A C 1
ATOM 726 O O . ALA A 1 93 ? -12.076 3.569 0.556 1.00 92.81 93 ALA A O 1
ATOM 727 N N . LYS A 1 94 ? -14.029 2.482 0.653 1.00 90.62 94 LYS A N 1
ATOM 728 C CA . LYS A 1 94 ? -14.841 3.714 0.677 1.00 90.62 94 LYS A CA 1
ATOM 729 C C . LYS A 1 94 ? -14.541 4.587 1.894 1.00 90.62 94 LYS A C 1
ATOM 731 O O . LYS A 1 94 ? -14.420 5.798 1.748 1.00 90.62 94 LYS A O 1
ATOM 736 N N . GLN A 1 95 ? -14.423 3.996 3.085 1.00 91.62 95 GLN A N 1
ATOM 737 C CA . GLN A 1 95 ? -14.116 4.749 4.302 1.00 91.62 95 GLN A CA 1
ATOM 738 C C . GLN A 1 95 ? -12.707 5.342 4.266 1.00 91.62 95 GLN A C 1
ATOM 740 O O . GLN A 1 95 ? -12.542 6.492 4.663 1.00 91.62 95 GLN A O 1
ATOM 745 N N . ILE A 1 96 ? -11.724 4.612 3.725 1.00 93.75 96 ILE A N 1
ATOM 746 C CA . ILE A 1 96 ? -10.378 5.138 3.473 1.00 93.75 96 ILE A CA 1
ATOM 747 C C . ILE A 1 96 ? -10.475 6.385 2.597 1.00 93.75 96 ILE A C 1
ATOM 749 O O . ILE A 1 96 ? -10.011 7.439 3.010 1.00 93.75 96 ILE A O 1
ATOM 753 N N . LEU A 1 97 ? -11.135 6.304 1.437 1.00 93.56 97 LEU A N 1
ATOM 754 C CA . LEU A 1 9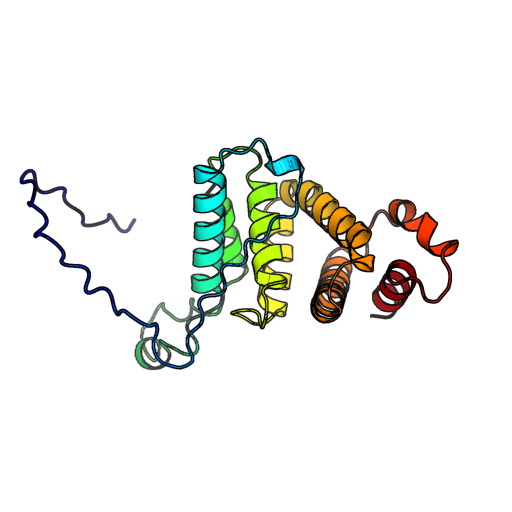7 ? -11.246 7.433 0.505 1.00 93.56 97 LEU A CA 1
ATOM 755 C C . LEU A 1 97 ? -11.990 8.644 1.102 1.00 93.56 97 LEU A C 1
ATOM 757 O O . LEU A 1 97 ? -11.713 9.781 0.727 1.00 93.56 97 LEU A O 1
ATOM 761 N N . ASN A 1 98 ? -12.876 8.425 2.079 1.00 91.81 98 ASN A N 1
ATOM 762 C CA . ASN A 1 98 ? -13.594 9.492 2.784 1.00 91.81 98 ASN A CA 1
ATOM 763 C C . ASN A 1 98 ? -12.751 10.247 3.829 1.00 91.81 98 ASN A C 1
ATOM 765 O O . ASN A 1 98 ? -13.214 11.268 4.336 1.00 91.81 98 ASN A O 1
ATOM 769 N N . LEU A 1 99 ? -11.535 9.793 4.158 1.00 89.88 99 LEU A N 1
ATOM 770 C CA . LEU A 1 99 ? -10.631 10.516 5.068 1.00 89.88 99 LEU A CA 1
ATOM 771 C C . LEU A 1 99 ? -10.147 11.861 4.497 1.00 89.88 99 LEU A C 1
ATOM 773 O O . LEU A 1 99 ? -9.632 12.692 5.244 1.00 89.88 99 LEU A O 1
ATOM 777 N N . GLY A 1 100 ? -10.260 12.053 3.180 1.00 76.62 100 GLY A N 1
ATOM 778 C CA . GLY A 1 100 ? -9.543 13.075 2.424 1.00 76.62 100 GLY A CA 1
ATOM 779 C C . GLY A 1 100 ? -9.654 14.498 2.976 1.00 76.62 100 GLY A C 1
ATOM 780 O O . GLY A 1 100 ? -10.721 15.106 2.934 1.00 76.62 100 GLY A O 1
ATOM 781 N N . ASN A 1 101 ? -8.507 15.040 3.415 1.00 77.88 101 ASN A N 1
ATOM 782 C CA . ASN A 1 101 ? -8.197 16.475 3.438 1.00 77.88 101 ASN A CA 1
ATOM 783 C C . ASN A 1 101 ? -6.683 16.745 3.647 1.00 77.88 101 ASN A C 1
ATOM 785 O O . ASN A 1 101 ? -6.299 17.521 4.523 1.00 77.88 101 ASN A O 1
ATOM 789 N N . ILE A 1 102 ? -5.804 16.066 2.893 1.00 92.44 102 ILE A N 1
ATOM 790 C CA . ILE A 1 102 ? -4.342 16.268 2.967 1.00 92.44 102 ILE A CA 1
ATOM 791 C C . ILE A 1 102 ? -3.692 16.324 1.570 1.00 92.44 102 ILE A C 1
ATOM 793 O O . ILE A 1 102 ? -4.219 15.724 0.629 1.00 92.44 102 ILE A O 1
ATOM 797 N N . PRO A 1 103 ? -2.536 16.997 1.404 1.00 92.56 103 PRO A N 1
ATOM 798 C CA . PRO A 1 103 ? -1.768 16.939 0.162 1.00 92.56 103 PRO A CA 1
ATOM 799 C C . PRO A 1 103 ? -1.328 15.506 -0.159 1.00 92.56 103 PRO A C 1
ATOM 801 O O . PRO A 1 103 ? -0.909 14.774 0.735 1.00 92.56 103 PRO A O 1
ATOM 804 N N . LYS A 1 104 ? -1.380 15.126 -1.443 1.00 94.69 104 LYS A N 1
ATOM 805 C CA . LYS A 1 104 ? -0.932 13.807 -1.942 1.00 94.69 104 LYS A CA 1
ATOM 806 C C . LYS A 1 104 ? -1.600 12.626 -1.224 1.00 94.69 104 LYS A C 1
ATOM 808 O O . LYS A 1 104 ? -0.976 11.584 -1.021 1.00 94.69 104 LYS A O 1
ATOM 813 N N . PHE A 1 105 ? -2.870 12.802 -0.862 1.00 96.12 105 PHE A N 1
ATOM 814 C CA . PHE A 1 105 ? -3.681 11.834 -0.130 1.00 96.12 105 PHE A CA 1
ATOM 815 C C . PHE A 1 105 ? -3.586 10.411 -0.700 1.00 96.12 105 PHE A C 1
ATOM 817 O O . PHE A 1 105 ? -3.291 9.476 0.039 1.00 96.12 105 PHE A O 1
ATOM 824 N N . GLU A 1 106 ? -3.739 10.245 -2.013 1.00 97.00 106 GLU A N 1
ATOM 825 C CA . GLU A 1 106 ? -3.663 8.947 -2.688 1.00 97.00 106 GLU A CA 1
ATOM 826 C C . GLU A 1 106 ? -2.317 8.254 -2.481 1.00 97.00 106 GLU A C 1
ATOM 828 O O . GLU A 1 106 ? -2.271 7.051 -2.240 1.00 97.00 106 GLU A O 1
ATOM 833 N N . GLY A 1 107 ? -1.217 9.010 -2.524 1.00 97.06 107 GLY A N 1
ATOM 834 C CA . GLY A 1 107 ? 0.114 8.478 -2.243 1.00 97.06 107 GLY A CA 1
ATOM 835 C C . GLY A 1 107 ? 0.261 8.033 -0.791 1.00 97.06 107 GLY A C 1
ATOM 836 O O . GLY A 1 107 ? 0.823 6.972 -0.534 1.00 97.06 107 GLY A O 1
ATOM 837 N N . VAL A 1 108 ? -0.292 8.797 0.156 1.00 96.81 108 VAL A N 1
ATOM 838 C CA . VAL A 1 108 ? -0.286 8.430 1.582 1.00 96.81 108 VAL A CA 1
ATOM 839 C C . VAL A 1 108 ? -1.084 7.148 1.827 1.00 96.81 108 VAL A C 1
ATOM 841 O O . VAL A 1 108 ? -0.609 6.270 2.546 1.00 96.81 108 VAL A O 1
ATOM 844 N N . VAL A 1 109 ? -2.250 7.002 1.191 1.00 97.31 109 VAL A N 1
ATOM 845 C CA . VAL A 1 109 ? -3.070 5.781 1.256 1.00 97.31 109 VAL A CA 1
ATOM 846 C C . VAL A 1 109 ? -2.324 4.583 0.668 1.00 97.31 109 VAL A C 1
ATOM 848 O O . VAL A 1 109 ? -2.255 3.536 1.309 1.00 97.31 109 VAL A O 1
ATOM 851 N N . VAL A 1 110 ? -1.735 4.733 -0.524 1.00 98.00 110 VAL A N 1
ATOM 852 C CA . VAL A 1 110 ? -0.944 3.674 -1.172 1.00 98.00 110 VAL A CA 1
ATOM 853 C C . VAL A 1 110 ? 0.207 3.229 -0.270 1.00 98.00 110 VAL A C 1
ATOM 855 O O . VAL A 1 110 ? 0.376 2.032 -0.044 1.00 98.00 110 VAL A O 1
ATOM 858 N N . GLU A 1 111 ? 0.972 4.175 0.281 1.00 97.31 111 GLU A N 1
ATOM 859 C CA . GLU A 1 111 ? 2.091 3.871 1.176 1.00 97.31 111 GLU A CA 1
ATOM 860 C C . GLU A 1 111 ? 1.628 3.166 2.458 1.00 97.31 111 GLU A C 1
ATOM 862 O O . GLU A 1 111 ? 2.278 2.213 2.880 1.00 97.31 111 GLU A O 1
ATOM 867 N N . ALA A 1 112 ? 0.499 3.575 3.048 1.00 96.25 112 ALA A N 1
ATOM 868 C CA . ALA A 1 112 ? -0.053 2.937 4.244 1.00 96.25 112 ALA A CA 1
ATOM 869 C C . ALA A 1 112 ? -0.451 1.472 3.990 1.00 96.25 112 ALA A C 1
ATOM 871 O O . ALA A 1 112 ? -0.033 0.577 4.722 1.00 96.25 112 ALA A O 1
ATOM 872 N N . VAL A 1 113 ? -1.210 1.205 2.920 1.00 96.94 113 VAL A N 1
ATOM 873 C CA . VAL A 1 113 ? -1.667 -0.158 2.592 1.00 96.94 113 VAL A CA 1
ATOM 874 C C . VAL A 1 113 ? -0.485 -1.066 2.232 1.00 96.94 113 VAL A C 1
ATOM 876 O O . VAL A 1 113 ? -0.442 -2.215 2.673 1.00 96.94 113 VAL A O 1
ATOM 879 N N . ILE A 1 114 ? 0.493 -0.565 1.465 1.00 96.88 114 ILE A N 1
ATOM 880 C CA . ILE A 1 114 ? 1.715 -1.322 1.147 1.00 96.88 114 ILE A CA 1
ATOM 881 C C . ILE A 1 114 ? 2.542 -1.573 2.415 1.00 96.88 114 ILE A C 1
ATOM 883 O O . ILE A 1 114 ? 3.073 -2.670 2.580 1.00 96.88 114 ILE A O 1
ATOM 887 N N . GLY A 1 115 ? 2.624 -0.598 3.323 1.00 95.44 115 GLY A N 1
ATOM 888 C CA . GLY A 1 115 ? 3.310 -0.751 4.606 1.00 95.44 115 GLY A CA 1
ATOM 889 C C . GLY A 1 115 ? 2.724 -1.880 5.451 1.00 95.44 115 GLY A C 1
ATOM 890 O O . GLY A 1 115 ? 3.473 -2.708 5.967 1.00 95.44 115 GLY A O 1
ATOM 891 N N . GLU A 1 116 ? 1.396 -1.984 5.514 1.00 94.38 116 GLU A N 1
ATOM 892 C CA . GLU A 1 116 ? 0.719 -3.083 6.210 1.00 94.38 116 GLU A CA 1
ATOM 893 C C . GLU A 1 116 ? 0.920 -4.440 5.527 1.00 94.38 116 GLU A C 1
ATOM 895 O O . GLU A 1 116 ? 1.142 -5.447 6.198 1.00 94.38 116 GLU A O 1
ATOM 900 N N . MET A 1 117 ? 0.912 -4.476 4.195 1.00 95.06 117 MET A N 1
ATOM 901 C CA . MET A 1 117 ? 1.160 -5.686 3.402 1.00 95.06 117 MET A CA 1
ATOM 902 C C . MET A 1 117 ? 2.598 -6.217 3.567 1.00 95.06 117 MET A C 1
ATOM 904 O O . MET A 1 117 ? 2.833 -7.429 3.636 1.00 95.06 117 MET A O 1
ATOM 908 N N . LEU A 1 118 ? 3.569 -5.308 3.685 1.00 94.62 118 LEU A N 1
ATOM 909 C CA . LEU A 1 118 ? 4.993 -5.606 3.863 1.00 94.62 118 LEU A CA 1
ATOM 910 C C . LEU A 1 118 ? 5.433 -5.587 5.340 1.00 94.62 118 LEU A C 1
ATOM 912 O O . LEU A 1 118 ? 6.629 -5.642 5.627 1.00 94.62 118 LEU A O 1
ATOM 916 N N . ARG A 1 119 ? 4.492 -5.549 6.295 1.00 92.69 119 ARG A N 1
ATOM 917 C CA . ARG A 1 119 ? 4.790 -5.514 7.734 1.00 92.69 119 ARG A CA 1
ATOM 918 C C . ARG A 1 119 ? 5.527 -6.780 8.193 1.00 92.69 119 ARG A C 1
ATOM 920 O O . ARG A 1 119 ? 5.109 -7.907 7.911 1.00 92.69 119 ARG A O 1
ATOM 927 N N . LEU A 1 120 ? 6.600 -6.598 8.961 1.00 90.25 120 LEU A N 1
ATOM 928 C CA . LEU A 1 120 ? 7.383 -7.673 9.582 1.00 90.25 120 LEU A CA 1
ATOM 929 C C . LEU A 1 120 ? 7.099 -7.769 11.091 1.00 90.25 120 LEU A C 1
ATOM 931 O O . LEU A 1 120 ? 6.781 -6.752 11.706 1.00 90.25 120 LEU A O 1
ATOM 935 N N . PRO A 1 121 ? 7.238 -8.958 11.713 1.00 87.75 121 PRO A N 1
ATOM 936 C CA . PRO A 1 121 ? 7.599 -10.249 11.105 1.00 87.75 121 PRO A CA 1
ATOM 937 C C . PRO A 1 121 ? 6.452 -10.878 10.293 1.00 87.75 121 PRO A C 1
ATOM 939 O O . PRO A 1 121 ? 6.683 -11.622 9.343 1.00 87.75 121 PRO A O 1
ATOM 942 N N . SER A 1 122 ? 5.209 -10.528 10.613 1.00 85.19 122 SER A N 1
ATOM 943 C CA . SER A 1 122 ? 4.001 -11.007 9.942 1.00 85.19 122 SER A CA 1
ATOM 944 C C . SER A 1 122 ? 3.001 -9.871 9.787 1.00 85.19 122 SER A C 1
ATOM 946 O O . SER A 1 122 ? 2.945 -8.972 10.627 1.00 85.19 122 SER A O 1
ATOM 948 N N . THR A 1 123 ? 2.165 -9.945 8.758 1.00 88.31 123 THR A N 1
ATOM 949 C CA . THR A 1 123 ? 1.028 -9.036 8.620 1.00 88.31 123 THR A CA 1
ATOM 950 C C . THR A 1 123 ? -0.035 -9.311 9.673 1.00 88.31 123 THR A C 1
ATOM 952 O O . THR A 1 123 ? -0.208 -10.442 10.129 1.00 88.31 123 THR A O 1
ATOM 955 N N . GLU A 1 124 ? -0.765 -8.268 10.061 1.00 87.31 124 GLU A N 1
ATOM 956 C CA . GLU A 1 124 ? -1.844 -8.379 11.048 1.00 87.31 124 GLU A CA 1
ATOM 957 C C . GLU A 1 124 ? -3.023 -9.207 10.510 1.00 87.31 124 GLU A C 1
ATOM 959 O O . GLU A 1 124 ? -3.670 -9.974 11.234 1.00 87.31 124 GLU A O 1
ATOM 964 N N . HIS A 1 125 ? -3.279 -9.091 9.206 1.00 88.25 125 HIS A N 1
ATOM 965 C CA . HIS A 1 125 ? -4.326 -9.813 8.490 1.00 88.25 125 HIS A CA 1
ATOM 966 C C . HIS A 1 125 ? -3.762 -10.619 7.317 1.00 88.25 125 HIS A C 1
ATOM 968 O O . HIS A 1 125 ? -2.578 -10.546 6.993 1.00 88.25 125 HIS A O 1
ATOM 974 N N . GLN A 1 126 ? -4.607 -11.432 6.680 1.00 88.56 126 GLN A N 1
ATOM 975 C CA . GLN A 1 126 ? -4.194 -12.227 5.521 1.00 88.56 126 GLN A CA 1
ATOM 976 C C . GLN A 1 126 ? -3.795 -11.325 4.346 1.00 88.56 126 GLN A C 1
ATOM 978 O O . GLN A 1 126 ? -4.524 -10.394 4.025 1.00 88.56 126 GLN A O 1
ATOM 983 N N . GLN A 1 127 ? -2.705 -11.663 3.653 1.00 88.50 127 GLN A N 1
ATOM 984 C CA . GLN A 1 127 ? -2.185 -10.922 2.491 1.00 88.50 127 GLN A CA 1
ATOM 985 C C . GLN A 1 127 ? -3.268 -10.582 1.453 1.00 88.50 127 GLN A C 1
ATOM 987 O O . GLN A 1 127 ? -3.436 -9.428 1.061 1.00 88.50 127 GLN A O 1
ATOM 992 N N . VAL A 1 128 ? -4.104 -11.569 1.112 1.00 88.94 128 VAL A N 1
ATOM 993 C CA . VAL A 1 128 ? -5.207 -11.429 0.145 1.00 88.94 128 VAL A CA 1
ATOM 994 C C . VAL A 1 128 ? -6.168 -10.282 0.495 1.00 88.94 128 VAL A C 1
ATOM 996 O O . VAL A 1 128 ? -6.727 -9.665 -0.410 1.00 88.94 128 VAL A O 1
ATOM 999 N N . TYR A 1 129 ? -6.346 -9.949 1.780 1.00 90.50 129 TYR A N 1
ATOM 1000 C CA . TYR A 1 129 ? -7.176 -8.815 2.197 1.00 90.50 129 TYR A CA 1
ATOM 1001 C C . TYR A 1 129 ? -6.595 -7.474 1.732 1.00 90.50 129 TYR A C 1
ATOM 1003 O O . TYR A 1 129 ? -7.320 -6.663 1.151 1.00 90.50 129 TYR A O 1
ATOM 1011 N N . TYR A 1 130 ? -5.294 -7.251 1.926 1.00 94.12 130 TYR A N 1
ATOM 1012 C CA . TYR A 1 130 ? -4.625 -6.033 1.464 1.00 94.12 130 TYR A CA 1
ATOM 1013 C C . TYR A 1 130 ? -4.592 -5.973 -0.066 1.00 94.12 130 TYR A C 1
ATOM 1015 O O . TYR A 1 130 ? -4.859 -4.919 -0.642 1.00 94.12 130 TYR A O 1
ATOM 1023 N N . HIS A 1 131 ? -4.375 -7.117 -0.731 1.00 94.06 131 HIS A N 1
ATOM 1024 C CA . HIS A 1 131 ? -4.395 -7.199 -2.194 1.00 94.06 131 HIS A CA 1
ATOM 1025 C C . HIS A 1 131 ? -5.757 -6.767 -2.757 1.00 94.06 131 HIS A C 1
ATOM 1027 O O . HIS A 1 131 ? -5.831 -5.897 -3.627 1.00 94.06 131 HIS A O 1
ATOM 1033 N N . ALA A 1 132 ? -6.840 -7.344 -2.223 1.00 92.69 132 ALA A N 1
ATOM 1034 C CA . ALA A 1 132 ? -8.203 -7.006 -2.611 1.00 92.69 132 ALA A CA 1
ATOM 1035 C C . ALA A 1 132 ? -8.534 -5.541 -2.294 1.00 92.69 132 ALA A C 1
ATOM 1037 O O . ALA A 1 132 ? -9.151 -4.866 -3.113 1.00 92.69 132 ALA A O 1
ATOM 1038 N N . THR A 1 133 ? -8.085 -5.024 -1.145 1.00 94.62 133 THR A N 1
ATOM 1039 C CA . THR A 1 133 ? -8.301 -3.618 -0.769 1.00 94.62 133 THR A CA 1
ATOM 1040 C C . THR A 1 133 ? -7.635 -2.665 -1.750 1.00 94.62 133 THR A C 1
ATOM 1042 O O . THR A 1 133 ? -8.273 -1.714 -2.193 1.00 94.62 133 THR A O 1
ATOM 1045 N N . MET A 1 134 ? -6.396 -2.943 -2.161 1.00 97.12 134 MET A N 1
ATOM 1046 C CA . MET A 1 134 ? -5.707 -2.127 -3.161 1.00 97.12 134 MET A CA 1
ATOM 1047 C C . MET A 1 134 ? -6.437 -2.132 -4.513 1.00 97.12 134 MET A C 1
ATOM 1049 O O . MET A 1 134 ? -6.575 -1.086 -5.147 1.00 97.12 134 MET A O 1
ATOM 1053 N N . ILE A 1 135 ? -6.951 -3.290 -4.941 1.00 95.38 135 ILE A N 1
ATOM 1054 C CA . ILE A 1 135 ? -7.755 -3.402 -6.166 1.00 95.38 135 ILE A CA 1
ATOM 1055 C C . ILE A 1 135 ? -9.041 -2.576 -6.054 1.00 95.38 135 ILE A C 1
ATOM 1057 O O . ILE A 1 135 ? -9.356 -1.818 -6.970 1.00 95.38 135 ILE A O 1
ATOM 1061 N N . GLU A 1 136 ? -9.776 -2.690 -4.946 1.00 95.12 136 GLU A N 1
ATOM 1062 C CA . GLU A 1 136 ? -11.009 -1.922 -4.749 1.00 95.12 136 GLU A CA 1
ATOM 1063 C C . GLU A 1 136 ? -10.745 -0.412 -4.672 1.00 95.12 136 GLU A C 1
ATOM 1065 O O . GLU A 1 136 ? -11.492 0.356 -5.274 1.00 95.12 136 GLU A O 1
ATOM 1070 N N . LEU A 1 137 ? -9.651 0.030 -4.040 1.00 96.94 137 LEU A N 1
ATOM 1071 C CA . LEU A 1 137 ? -9.233 1.439 -4.061 1.00 96.94 137 LEU A CA 1
ATOM 1072 C C . LEU A 1 137 ? -9.008 1.943 -5.495 1.00 96.94 137 LEU A C 1
ATOM 1074 O O . LEU A 1 137 ? -9.520 3.001 -5.856 1.00 96.94 137 LEU A O 1
ATOM 1078 N N . CYS A 1 138 ? -8.311 1.167 -6.331 1.00 96.75 138 CYS A N 1
ATOM 1079 C CA . CYS A 1 138 ? -8.066 1.520 -7.733 1.00 96.75 138 CYS A CA 1
ATOM 1080 C C . CYS A 1 138 ? -9.358 1.568 -8.565 1.00 96.75 138 CYS A C 1
ATOM 1082 O O . CYS A 1 138 ? -9.518 2.455 -9.404 1.00 96.75 138 CYS A O 1
ATOM 1084 N N . LYS A 1 139 ? -10.299 0.642 -8.327 1.00 94.69 139 LYS A N 1
ATOM 1085 C CA . LYS A 1 139 ? -11.612 0.631 -8.996 1.00 94.69 139 LYS A CA 1
ATOM 1086 C C . LYS A 1 139 ? -12.479 1.823 -8.596 1.00 94.69 139 LYS A C 1
ATOM 1088 O O . LYS A 1 139 ? -13.181 2.373 -9.440 1.00 94.69 139 LYS A O 1
ATOM 1093 N N . LEU A 1 140 ? -12.461 2.195 -7.315 1.00 94.94 140 LEU A N 1
ATOM 1094 C CA . LEU A 1 140 ? -13.259 3.298 -6.779 1.00 94.94 140 LEU A CA 1
ATOM 1095 C C . LEU A 1 140 ? -12.685 4.666 -7.161 1.00 94.94 140 LEU A C 1
ATOM 1097 O O . LEU A 1 140 ? -13.455 5.601 -7.374 1.00 94.94 140 LEU A O 1
ATOM 1101 N N . GLN A 1 141 ? -11.359 4.789 -7.258 1.00 95.88 141 GLN A N 1
ATOM 1102 C CA . GLN A 1 141 ? -10.692 6.059 -7.518 1.00 95.88 141 GLN A CA 1
ATOM 1103 C C . GLN A 1 141 ? -9.483 5.885 -8.440 1.00 95.88 141 GLN A C 1
ATOM 1105 O O . GLN A 1 141 ? -8.410 5.429 -8.045 1.00 95.88 141 GLN A O 1
ATOM 1110 N N . SER A 1 142 ? -9.632 6.327 -9.692 1.00 95.56 142 SER A N 1
ATOM 1111 C CA . SER A 1 142 ? -8.594 6.179 -10.716 1.00 95.56 142 SER A CA 1
ATOM 1112 C C . SER A 1 142 ? -7.302 6.940 -10.397 1.00 95.56 142 SER A C 1
ATOM 1114 O O . SER A 1 142 ? -6.237 6.513 -10.843 1.00 95.56 142 SER A O 1
ATOM 1116 N N . THR A 1 143 ? -7.359 7.998 -9.577 1.00 96.25 143 THR A N 1
ATOM 1117 C CA . THR A 1 143 ? -6.184 8.778 -9.144 1.00 96.25 143 THR A CA 1
ATOM 1118 C C . THR A 1 143 ? -5.231 8.001 -8.228 1.00 96.25 143 THR A C 1
ATOM 1120 O O . THR A 1 143 ? -4.118 8.462 -7.993 1.00 96.25 143 THR A O 1
ATOM 1123 N N . ILE A 1 144 ? -5.612 6.801 -7.770 1.00 97.50 144 ILE A N 1
ATOM 1124 C CA . ILE A 1 144 ? -4.736 5.877 -7.033 1.00 97.50 144 ILE A CA 1
ATOM 1125 C C . ILE A 1 144 ? -3.691 5.223 -7.957 1.00 97.50 144 ILE A C 1
ATOM 1127 O O . ILE A 1 144 ? -2.587 4.918 -7.504 1.00 97.50 144 ILE A O 1
ATOM 1131 N N . HIS A 1 145 ? -3.981 5.043 -9.254 1.00 96.19 145 HIS A N 1
ATOM 1132 C CA . HIS A 1 145 ? -3.075 4.323 -10.163 1.00 96.19 145 HIS A CA 1
ATOM 1133 C C . HIS A 1 145 ? -1.693 4.988 -10.307 1.00 96.19 145 HIS A C 1
ATOM 1135 O O . HIS A 1 145 ? -0.701 4.270 -10.198 1.00 96.19 145 HIS A O 1
ATOM 1141 N N . PRO A 1 146 ? -1.561 6.318 -10.515 1.00 96.50 146 PRO A N 1
ATOM 1142 C CA . PRO A 1 146 ? -0.243 6.944 -10.642 1.00 96.50 146 PRO A CA 1
ATOM 1143 C C . PRO A 1 146 ? 0.678 6.771 -9.415 1.00 96.50 146 PRO A C 1
ATOM 1145 O O . PRO A 1 146 ? 1.809 6.314 -9.603 1.00 96.50 146 PRO A O 1
ATOM 1148 N N . PRO A 1 147 ? 0.261 7.073 -8.163 1.00 97.06 147 PRO A N 1
ATOM 1149 C CA . PRO A 1 147 ? 1.116 6.832 -7.001 1.00 97.06 147 PRO A CA 1
ATOM 1150 C C . PRO A 1 147 ? 1.367 5.342 -6.749 1.00 97.06 147 PRO A C 1
ATOM 1152 O O . PRO A 1 147 ? 2.455 4.992 -6.295 1.00 97.06 147 PRO A O 1
ATOM 1155 N N . LEU A 1 148 ? 0.418 4.460 -7.083 1.00 97.62 148 LEU A N 1
ATOM 1156 C CA . LEU A 1 148 ? 0.632 3.016 -7.015 1.00 97.62 148 LEU A CA 1
ATOM 1157 C C . LEU A 1 148 ? 1.711 2.552 -8.000 1.00 97.62 148 LEU A C 1
ATOM 1159 O O . LEU A 1 148 ? 2.629 1.843 -7.603 1.00 97.62 148 LEU A O 1
ATOM 1163 N N . GLY A 1 149 ? 1.665 2.999 -9.256 1.00 96.88 149 GLY A N 1
ATOM 1164 C CA . GLY A 1 149 ? 2.701 2.690 -10.245 1.00 96.88 149 GLY A CA 1
ATOM 1165 C C . GLY A 1 149 ? 4.084 3.186 -9.812 1.00 96.88 149 GLY A C 1
ATOM 1166 O O . GLY A 1 149 ? 5.066 2.451 -9.909 1.00 96.88 149 GLY A O 1
ATOM 1167 N N . ALA A 1 150 ? 4.157 4.396 -9.245 1.00 96.62 150 ALA A N 1
ATOM 1168 C CA . ALA A 1 150 ? 5.393 4.930 -8.675 1.00 96.62 150 ALA A CA 1
ATOM 1169 C C . ALA A 1 150 ? 5.915 4.074 -7.506 1.00 96.62 150 ALA A C 1
ATOM 1171 O O . ALA A 1 150 ? 7.112 3.794 -7.437 1.00 96.62 150 ALA A O 1
ATOM 1172 N N . ALA A 1 151 ? 5.026 3.619 -6.617 1.00 97.50 151 ALA A N 1
ATOM 1173 C CA . ALA A 1 151 ? 5.370 2.730 -5.511 1.00 97.50 151 ALA A CA 1
ATOM 1174 C C . ALA A 1 151 ? 5.909 1.381 -6.011 1.00 97.50 151 ALA A C 1
ATOM 1176 O O . ALA A 1 151 ? 6.947 0.925 -5.536 1.00 97.50 151 ALA A O 1
ATOM 1177 N N . ILE A 1 152 ? 5.250 0.771 -7.001 1.00 97.31 152 ILE A N 1
ATOM 1178 C CA . ILE A 1 152 ? 5.673 -0.497 -7.610 1.00 97.31 152 ILE A CA 1
ATOM 1179 C C . ILE A 1 152 ? 7.064 -0.359 -8.241 1.00 97.31 152 ILE A C 1
ATOM 1181 O O . ILE A 1 152 ? 7.931 -1.190 -7.978 1.00 97.31 152 ILE A O 1
ATOM 1185 N N . ASN A 1 153 ? 7.311 0.704 -9.014 1.00 96.06 153 ASN A N 1
ATOM 1186 C CA . ASN A 1 153 ? 8.625 0.956 -9.611 1.00 96.06 153 ASN A CA 1
ATOM 1187 C C . ASN A 1 153 ? 9.712 1.163 -8.547 1.00 96.06 153 ASN A C 1
ATOM 1189 O O . ASN A 1 153 ? 10.798 0.601 -8.666 1.00 96.06 153 ASN A O 1
ATOM 1193 N N . TYR A 1 154 ? 9.411 1.889 -7.468 1.00 95.94 154 TYR A N 1
ATOM 1194 C CA . TYR A 1 154 ? 10.362 2.066 -6.372 1.00 95.94 154 TYR A CA 1
ATOM 1195 C C . TYR A 1 154 ? 10.686 0.739 -5.667 1.00 95.94 154 TYR A C 1
ATOM 1197 O O . TYR A 1 154 ? 11.851 0.442 -5.407 1.00 95.94 154 TYR A O 1
ATOM 1205 N N . LEU A 1 155 ? 9.674 -0.090 -5.387 1.00 96.44 155 LEU A N 1
ATOM 1206 C CA . LEU A 1 155 ? 9.866 -1.419 -4.794 1.00 96.44 155 LEU A CA 1
ATOM 1207 C C . LEU A 1 155 ? 10.687 -2.321 -5.721 1.00 96.44 155 LEU A C 1
ATOM 1209 O O . LEU A 1 155 ? 11.590 -3.013 -5.255 1.00 96.44 155 LEU A O 1
ATOM 1213 N N . PHE A 1 156 ? 10.418 -2.267 -7.027 1.00 96.12 156 PHE A N 1
ATOM 1214 C CA . PHE A 1 156 ? 11.154 -3.011 -8.044 1.00 96.12 156 PHE A CA 1
ATOM 1215 C C . PHE A 1 156 ? 12.634 -2.606 -8.108 1.00 96.12 156 PHE A C 1
ATOM 1217 O O . PHE A 1 156 ? 13.519 -3.465 -8.147 1.00 96.12 156 PHE A O 1
ATOM 1224 N N . ASP A 1 157 ? 12.925 -1.307 -8.061 1.00 94.75 157 ASP A N 1
ATOM 1225 C CA . ASP A 1 157 ? 14.289 -0.774 -7.984 1.00 94.75 157 ASP A CA 1
ATOM 1226 C C . ASP A 1 157 ? 14.995 -1.179 -6.684 1.00 94.75 157 ASP A C 1
ATOM 1228 O O . ASP A 1 157 ? 16.204 -1.426 -6.676 1.00 94.75 157 ASP A O 1
ATOM 1232 N N . PHE A 1 158 ? 14.239 -1.293 -5.590 1.00 94.81 158 PHE A N 1
ATOM 1233 C CA . PHE A 1 158 ? 14.753 -1.657 -4.274 1.00 94.81 158 PHE A CA 1
ATOM 1234 C C . PHE A 1 158 ? 14.951 -3.169 -4.068 1.00 94.81 158 PHE A C 1
ATOM 1236 O O . PHE A 1 158 ? 15.655 -3.560 -3.135 1.00 94.81 158 PHE A O 1
ATOM 1243 N N . LEU A 1 159 ? 14.415 -4.029 -4.947 1.00 95.38 159 LEU A N 1
ATOM 1244 C CA . LEU A 1 159 ? 14.504 -5.496 -4.847 1.00 95.38 159 LEU A CA 1
ATOM 1245 C C . LEU A 1 159 ? 15.893 -6.043 -4.464 1.00 95.38 159 LEU A C 1
ATOM 1247 O O . LEU A 1 159 ? 15.943 -6.923 -3.607 1.00 95.38 159 LEU A O 1
ATOM 1251 N N . PRO A 1 160 ? 17.030 -5.546 -5.004 1.00 94.00 160 PRO A N 1
ATOM 1252 C CA . PRO A 1 160 ? 18.351 -6.065 -4.642 1.00 94.00 160 PRO A CA 1
ATOM 1253 C C . PRO A 1 160 ? 18.734 -5.900 -3.163 1.00 94.00 160 PRO A C 1
ATOM 1255 O O . PRO A 1 160 ? 19.649 -6.568 -2.689 1.00 94.00 160 PRO A O 1
ATOM 1258 N N . ARG A 1 161 ? 18.071 -4.984 -2.447 1.00 93.50 161 ARG A N 1
ATOM 1259 C CA . ARG A 1 161 ? 18.287 -4.687 -1.021 1.00 93.50 161 ARG A CA 1
ATOM 1260 C C . ARG A 1 161 ? 17.122 -5.144 -0.142 1.00 93.50 161 ARG A C 1
ATOM 1262 O O . ARG A 1 161 ? 17.194 -5.020 1.078 1.00 93.50 161 ARG A O 1
ATOM 1269 N N . MET A 1 162 ? 16.047 -5.633 -0.753 1.00 92.81 162 MET A N 1
ATOM 1270 C CA . MET A 1 162 ? 14.847 -6.083 -0.064 1.00 92.81 162 MET A CA 1
ATOM 1271 C C . MET A 1 162 ? 15.066 -7.484 0.525 1.00 92.81 162 MET A C 1
ATOM 1273 O O . MET A 1 162 ? 15.726 -8.332 -0.072 1.00 92.81 162 MET A O 1
ATOM 1277 N N . GLN A 1 163 ? 14.508 -7.739 1.710 1.00 92.31 163 GLN A N 1
ATOM 1278 C CA . GLN A 1 163 ? 14.520 -9.075 2.307 1.00 92.31 163 GLN A CA 1
ATOM 1279 C C . GLN A 1 163 ? 13.669 -10.050 1.482 1.00 92.31 163 GLN A C 1
ATOM 1281 O O . GLN A 1 163 ? 12.620 -9.664 0.971 1.00 92.31 163 GLN A O 1
ATOM 1286 N N . GLN A 1 164 ? 14.085 -11.319 1.415 1.00 92.25 164 GLN A N 1
ATOM 1287 C CA . GLN A 1 164 ? 13.424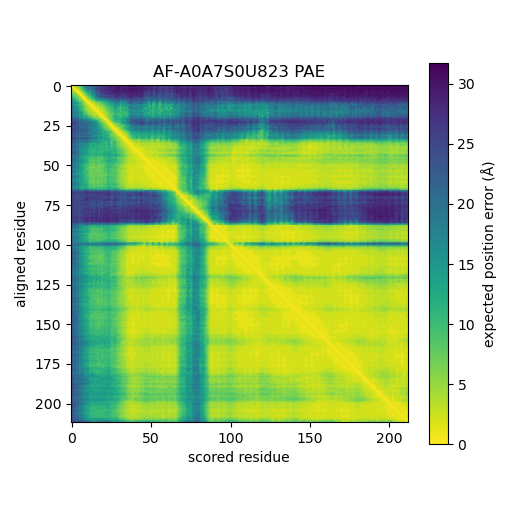 -12.350 0.601 1.00 92.25 164 GLN A CA 1
ATOM 1288 C C . GLN A 1 164 ? 11.927 -12.512 0.926 1.00 92.25 164 GLN A C 1
ATOM 1290 O O . GLN A 1 164 ? 11.102 -12.585 0.027 1.00 92.25 164 GLN A O 1
ATOM 1295 N N . GLU A 1 165 ? 11.555 -12.479 2.207 1.00 93.38 165 GLU A N 1
ATOM 1296 C CA . GLU A 1 165 ? 10.146 -12.557 2.625 1.00 93.38 165 GLU A CA 1
ATOM 1297 C C . GLU A 1 165 ? 9.293 -11.421 2.027 1.00 93.38 165 GLU A C 1
ATOM 1299 O O . GLU A 1 165 ? 8.139 -11.618 1.655 1.00 93.38 165 GLU A O 1
ATOM 1304 N N . LEU A 1 166 ? 9.859 -10.215 1.917 1.00 94.56 166 LEU A N 1
ATOM 1305 C CA . LEU A 1 166 ? 9.154 -9.064 1.357 1.00 94.56 166 LEU A CA 1
ATOM 1306 C C . LEU A 1 166 ? 9.059 -9.148 -0.166 1.00 94.56 166 LEU A C 1
ATOM 1308 O O . LEU A 1 166 ? 8.028 -8.770 -0.719 1.00 94.56 166 LEU A O 1
ATOM 1312 N N . SER A 1 167 ? 10.098 -9.653 -0.839 1.00 95.62 167 SER A N 1
ATOM 1313 C CA . SER A 1 167 ? 10.061 -9.844 -2.290 1.00 95.62 167 SER A CA 1
ATOM 1314 C C . SER A 1 167 ? 9.072 -10.939 -2.692 1.00 95.62 167 SER A C 1
ATOM 1316 O O . SER A 1 167 ? 8.374 -10.767 -3.689 1.00 95.62 167 SER A O 1
ATOM 1318 N N . ASP A 1 168 ? 8.928 -12.003 -1.900 1.00 94.94 168 ASP A N 1
ATOM 1319 C CA . ASP A 1 168 ? 7.934 -13.055 -2.140 1.00 94.94 168 ASP A CA 1
ATOM 1320 C C . ASP A 1 168 ? 6.496 -12.535 -1.949 1.00 94.94 168 ASP A C 1
ATOM 1322 O O . ASP A 1 168 ? 5.639 -12.757 -2.807 1.00 94.94 168 ASP A O 1
ATOM 1326 N N . ARG A 1 169 ? 6.236 -11.738 -0.900 1.00 95.62 169 ARG A N 1
ATOM 1327 C CA . ARG A 1 169 ? 4.935 -11.057 -0.713 1.00 95.62 169 ARG A CA 1
ATOM 1328 C C . ARG A 1 169 ? 4.631 -10.070 -1.837 1.00 95.62 169 ARG A C 1
ATOM 1330 O O . ARG A 1 169 ? 3.503 -10.017 -2.324 1.00 95.62 169 ARG A O 1
ATOM 1337 N N . LEU A 1 170 ? 5.634 -9.301 -2.267 1.00 96.50 170 LEU A N 1
ATOM 1338 C CA . LEU A 1 170 ? 5.509 -8.369 -3.388 1.00 96.50 170 LEU A CA 1
ATOM 1339 C C . LEU A 1 170 ? 5.159 -9.109 -4.684 1.00 96.50 170 LEU A C 1
ATOM 1341 O O . LEU A 1 170 ? 4.305 -8.651 -5.439 1.00 96.50 170 LEU A O 1
ATOM 1345 N N . LEU A 1 171 ? 5.802 -10.251 -4.930 1.00 96.75 171 LEU A N 1
ATOM 1346 C CA . LEU A 1 171 ? 5.563 -11.097 -6.093 1.00 96.75 171 LEU A CA 1
ATOM 1347 C C . LEU A 1 171 ? 4.126 -11.636 -6.108 1.00 96.75 171 LEU A C 1
ATOM 1349 O O . LEU A 1 171 ? 3.432 -11.500 -7.118 1.00 96.75 171 LEU A O 1
ATOM 1353 N N . ASP A 1 172 ? 3.669 -12.209 -4.990 1.00 95.25 172 ASP A N 1
ATOM 1354 C CA . ASP A 1 172 ? 2.297 -12.709 -4.834 1.00 95.25 172 ASP A CA 1
ATOM 1355 C C . ASP A 1 172 ? 1.269 -11.600 -5.090 1.00 95.25 172 ASP A C 1
ATOM 1357 O O . ASP A 1 172 ? 0.296 -11.786 -5.827 1.00 95.25 172 ASP A O 1
ATOM 1361 N N . TRP A 1 173 ? 1.501 -10.430 -4.496 1.00 96.12 173 TRP A N 1
ATOM 1362 C CA . TRP A 1 173 ? 0.633 -9.275 -4.652 1.00 96.12 173 TRP A CA 1
ATOM 1363 C C . TRP A 1 173 ? 0.587 -8.758 -6.088 1.00 96.12 173 TRP A C 1
ATOM 1365 O O . TRP A 1 173 ? -0.509 -8.575 -6.614 1.00 96.12 173 TRP A O 1
ATOM 1375 N N . LEU A 1 174 ? 1.735 -8.532 -6.737 1.00 96.69 174 LEU A N 1
ATOM 1376 C CA . LEU A 1 174 ? 1.773 -7.988 -8.097 1.00 96.69 174 LEU A CA 1
ATOM 1377 C C . LEU A 1 174 ? 1.157 -8.944 -9.116 1.00 96.69 174 LEU A C 1
ATOM 1379 O O . LEU A 1 174 ? 0.405 -8.486 -9.973 1.00 96.69 174 LEU A O 1
ATOM 1383 N N . SER A 1 175 ? 1.398 -10.252 -8.988 1.00 95.38 175 SER A N 1
ATOM 1384 C CA . SER A 1 175 ? 0.772 -11.264 -9.857 1.00 95.38 175 SER A CA 1
ATOM 1385 C C . SER A 1 175 ? -0.758 -11.187 -9.746 1.00 95.38 175 SER A C 1
ATOM 1387 O O . SER A 1 175 ? -1.489 -11.104 -10.738 1.00 95.38 175 SER A O 1
ATOM 1389 N N . PHE A 1 176 ? -1.262 -11.117 -8.508 1.00 93.19 176 PHE A N 1
ATOM 1390 C CA . PHE A 1 176 ? -2.691 -10.976 -8.245 1.00 93.19 176 PHE A CA 1
ATOM 1391 C C . PHE A 1 176 ? -3.244 -9.629 -8.728 1.00 93.19 176 PHE A C 1
ATOM 1393 O O . PHE A 1 176 ? -4.325 -9.579 -9.306 1.00 93.19 176 PHE A O 1
ATOM 1400 N N . HIS A 1 177 ? -2.514 -8.534 -8.528 1.00 95.38 177 HIS A N 1
ATOM 1401 C CA . HIS A 1 177 ? -2.926 -7.202 -8.952 1.00 95.38 177 HIS A CA 1
ATOM 1402 C C . HIS A 1 177 ? -3.000 -7.104 -10.481 1.00 95.38 177 HIS A C 1
ATOM 1404 O O . HIS A 1 177 ? -4.029 -6.708 -11.017 1.00 95.38 177 HIS A O 1
ATOM 1410 N N . PHE A 1 178 ? -1.960 -7.532 -11.199 1.00 95.50 178 PHE A N 1
ATOM 1411 C CA . PHE A 1 178 ? -1.912 -7.472 -12.660 1.00 95.50 178 PHE A CA 1
ATOM 1412 C C . PHE A 1 178 ? -2.985 -8.337 -13.320 1.00 95.50 178 PHE A C 1
ATOM 1414 O O . PHE A 1 178 ? -3.618 -7.869 -14.265 1.00 95.50 178 PHE A O 1
ATOM 1421 N N . SER A 1 179 ? -3.282 -9.528 -12.790 1.00 94.00 179 SER A N 1
ATOM 1422 C CA . SER A 1 179 ? -4.376 -10.356 -13.324 1.00 94.00 179 SER A CA 1
ATOM 1423 C C . SER A 1 179 ? -5.758 -9.689 -13.231 1.00 94.00 179 SER A C 1
ATOM 1425 O O . SER A 1 179 ? -6.618 -9.955 -14.068 1.00 94.00 179 SER A O 1
ATOM 1427 N N . HIS A 1 180 ? -5.973 -8.771 -12.279 1.00 92.06 180 HIS A N 1
ATOM 1428 C CA . HIS A 1 180 ? -7.217 -7.994 -12.170 1.00 92.06 180 HIS A CA 1
ATOM 1429 C C . HIS A 1 180 ? -7.310 -6.819 -13.152 1.00 92.06 180 HIS A C 1
ATOM 1431 O O . HIS A 1 180 ? -8.405 -6.299 -13.364 1.00 92.06 180 HIS A O 1
ATOM 1437 N N . PHE A 1 181 ? -6.190 -6.397 -13.742 1.00 94.62 181 PHE A N 1
ATOM 1438 C CA . PHE A 1 181 ? -6.106 -5.271 -14.679 1.00 94.62 181 PHE A CA 1
ATOM 1439 C C . PHE A 1 181 ? -5.623 -5.719 -16.069 1.00 94.62 181 PHE A C 1
ATOM 1441 O O . PHE A 1 181 ? -4.896 -4.996 -16.750 1.00 94.62 181 PHE A O 1
ATOM 1448 N N . ASP A 1 182 ? -6.026 -6.921 -16.496 1.00 93.31 182 ASP A N 1
ATOM 1449 C CA . ASP A 1 182 ? -5.699 -7.524 -17.799 1.00 93.31 182 ASP A CA 1
ATOM 1450 C C . ASP A 1 182 ? -4.190 -7.600 -18.099 1.00 93.31 182 ASP A C 1
ATOM 1452 O O . ASP A 1 182 ? -3.774 -7.493 -19.253 1.00 93.31 182 ASP A O 1
ATOM 1456 N N . PHE A 1 183 ? -3.353 -7.720 -17.063 1.00 90.69 183 PHE A N 1
ATOM 1457 C CA . PHE A 1 183 ? -1.889 -7.705 -17.159 1.00 90.69 183 PHE A CA 1
ATOM 1458 C C . PHE A 1 183 ? -1.322 -6.457 -17.862 1.00 90.69 183 PHE A C 1
ATOM 1460 O O . PHE A 1 183 ? -0.231 -6.478 -18.443 1.00 90.69 183 PHE A O 1
ATOM 1467 N N . LYS A 1 184 ? -2.058 -5.339 -17.802 1.00 89.81 184 LYS A N 1
ATOM 1468 C CA . LYS A 1 184 ? -1.626 -4.054 -18.355 1.00 89.81 184 LYS A CA 1
ATOM 1469 C C . LYS A 1 184 ? -0.606 -3.415 -17.424 1.00 89.81 184 LYS A C 1
ATOM 1471 O O . LYS A 1 184 ? -0.947 -2.853 -16.387 1.00 89.81 184 LYS A O 1
ATOM 1476 N N . TRP A 1 185 ? 0.649 -3.466 -17.842 1.00 93.56 185 TRP A N 1
ATOM 1477 C CA . TRP A 1 185 ? 1.764 -2.788 -17.200 1.00 93.56 185 TRP A CA 1
ATOM 1478 C C . TRP A 1 185 ? 2.681 -2.181 -18.262 1.00 93.56 185 TRP A C 1
ATOM 1480 O O . TRP A 1 185 ? 2.746 -2.668 -19.394 1.00 93.56 185 TRP A O 1
ATOM 1490 N N . LEU A 1 186 ? 3.396 -1.109 -17.915 1.00 92.56 186 LEU A N 1
ATOM 1491 C CA . LEU A 1 186 ? 4.367 -0.480 -18.806 1.00 92.56 186 LEU A CA 1
ATOM 1492 C C . LEU A 1 186 ? 5.679 -1.281 -18.790 1.00 92.56 186 LEU A C 1
ATOM 1494 O O . LEU A 1 186 ? 6.696 -0.848 -18.260 1.00 92.56 186 LEU A O 1
ATOM 1498 N N . TRP A 1 187 ? 5.651 -2.485 -19.369 1.00 91.25 187 TRP A N 1
ATOM 1499 C CA . TRP A 1 187 ? 6.774 -3.434 -19.361 1.00 91.25 187 TRP A CA 1
ATOM 1500 C C . TRP A 1 187 ? 8.083 -2.858 -19.925 1.00 91.25 187 TRP A C 1
ATOM 1502 O O . TRP A 1 187 ? 9.164 -3.318 -19.558 1.00 91.25 187 TRP A O 1
ATOM 1512 N N . SER A 1 188 ? 8.006 -1.829 -20.776 1.00 91.75 188 SER A N 1
ATOM 1513 C CA . SER A 1 188 ? 9.170 -1.098 -21.289 1.00 91.75 188 SER A CA 1
ATOM 1514 C C . SER A 1 188 ? 10.035 -0.493 -20.182 1.00 91.75 188 SER A C 1
ATOM 1516 O O . SER A 1 188 ? 11.256 -0.457 -20.339 1.00 91.75 188 SER A O 1
ATOM 1518 N N . ASP A 1 189 ? 9.441 -0.099 -19.051 1.00 90.19 189 ASP A N 1
ATOM 1519 C CA . ASP A 1 189 ? 10.168 0.465 -17.904 1.00 90.19 189 ASP A CA 1
ATOM 1520 C C . ASP A 1 189 ? 11.104 -0.569 -17.267 1.00 90.19 189 ASP A C 1
ATOM 1522 O O . ASP A 1 189 ? 12.113 -0.228 -16.649 1.00 90.19 189 ASP A O 1
ATOM 1526 N N . TRP A 1 190 ? 10.799 -1.856 -17.446 1.00 94.12 190 TRP A N 1
ATOM 1527 C CA . TRP A 1 190 ? 11.583 -2.972 -16.921 1.00 94.12 190 TRP A CA 1
ATOM 1528 C C . TRP A 1 190 ? 12.405 -3.681 -18.005 1.00 94.12 190 TRP A C 1
ATOM 1530 O O . TRP A 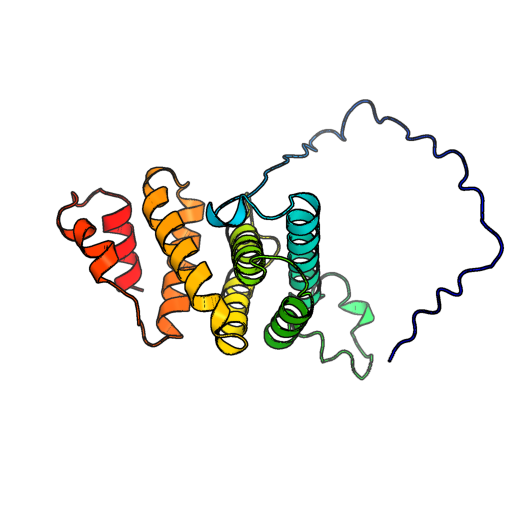1 190 ? 13.024 -4.705 -17.732 1.00 94.12 190 TRP A O 1
ATOM 1540 N N . SER A 1 191 ? 12.483 -3.131 -19.221 1.00 91.31 191 SER A N 1
ATOM 1541 C CA . SER A 1 191 ? 13.204 -3.736 -20.357 1.00 91.31 191 SER A CA 1
ATOM 1542 C C . SER A 1 191 ? 14.663 -4.105 -20.046 1.00 91.31 191 SER A C 1
ATOM 1544 O O . SER A 1 191 ? 15.114 -5.187 -20.434 1.00 91.31 191 SER A O 1
ATOM 1546 N N . ARG A 1 192 ? 15.359 -3.271 -19.256 1.00 92.06 192 ARG A N 1
ATOM 1547 C CA . ARG A 1 192 ? 16.756 -3.461 -18.803 1.00 92.06 192 ARG A CA 1
ATOM 1548 C C . ARG A 1 192 ? 17.023 -4.794 -18.098 1.00 92.06 192 ARG A C 1
ATOM 1550 O O . ARG A 1 192 ? 18.163 -5.228 -17.982 1.00 92.06 192 ARG A O 1
ATOM 1557 N N . VAL A 1 193 ? 15.975 -5.442 -17.596 1.00 93.00 193 VAL A N 1
ATOM 1558 C CA . VAL A 1 193 ? 16.051 -6.737 -16.917 1.00 93.00 193 VAL A CA 1
ATOM 1559 C C . VAL A 1 193 ? 16.523 -7.848 -17.857 1.00 93.00 193 VAL A C 1
ATOM 1561 O O . VAL A 1 193 ? 17.149 -8.808 -17.407 1.00 93.00 193 VAL A O 1
ATOM 1564 N N . SER A 1 194 ? 16.268 -7.707 -19.159 1.00 90.00 194 SER A N 1
ATOM 1565 C CA . SER A 1 194 ? 16.697 -8.667 -20.183 1.00 90.00 194 SER A CA 1
ATOM 1566 C C . SER A 1 194 ? 18.222 -8.748 -20.298 1.00 90.00 194 SER A C 1
ATOM 1568 O O . SER A 1 194 ? 18.761 -9.831 -20.523 1.00 90.00 194 SER A O 1
ATOM 1570 N N . ASP A 1 195 ? 18.907 -7.625 -20.064 1.00 93.75 195 ASP A N 1
ATOM 1571 C CA . ASP A 1 195 ? 20.367 -7.503 -20.149 1.00 93.75 195 ASP A CA 1
ATOM 1572 C C . ASP A 1 195 ? 21.075 -7.910 -18.844 1.00 93.75 195 ASP A C 1
ATOM 1574 O O . ASP A 1 195 ? 22.291 -8.101 -18.807 1.00 93.75 195 ASP A O 1
ATOM 1578 N N . MET A 1 196 ? 20.325 -8.058 -17.748 1.00 94.62 196 MET A N 1
ATOM 1579 C CA . MET A 1 196 ? 20.868 -8.449 -16.447 1.00 94.62 196 MET A CA 1
ATOM 1580 C C . MET A 1 196 ? 21.234 -9.939 -16.408 1.00 94.62 196 MET A C 1
ATOM 1582 O O . MET A 1 196 ? 20.576 -10.759 -17.053 1.00 94.62 196 MET A O 1
ATOM 1586 N N . PRO A 1 197 ? 22.230 -10.356 -15.604 1.00 94.19 197 PRO A N 1
ATOM 1587 C CA . PRO A 1 197 ? 22.565 -11.770 -15.469 1.00 94.19 197 PRO A CA 1
ATOM 1588 C C . PRO A 1 197 ? 21.396 -12.574 -14.876 1.00 94.19 197 PRO A C 1
ATOM 1590 O O . PRO A 1 197 ? 20.596 -12.054 -14.101 1.00 94.19 197 PRO A O 1
ATOM 1593 N N . HIS A 1 198 ? 21.316 -13.873 -15.187 1.00 91.19 198 HIS A N 1
ATOM 1594 C CA . HIS A 1 198 ? 20.214 -14.754 -14.754 1.00 91.19 198 HIS A CA 1
ATOM 1595 C C . HIS A 1 198 ? 19.983 -14.796 -13.233 1.00 91.19 198 HIS A C 1
ATOM 1597 O O . HIS A 1 198 ? 18.867 -15.041 -12.786 1.00 91.19 198 HIS A O 1
ATOM 1603 N N . HIS A 1 199 ? 21.023 -14.553 -12.432 1.00 90.88 199 HIS A N 1
ATOM 1604 C CA . HIS A 1 199 ? 20.937 -14.544 -10.971 1.00 90.88 199 HIS A CA 1
ATOM 1605 C C . HIS A 1 199 ? 20.497 -13.191 -10.387 1.00 90.88 199 HIS A C 1
ATOM 1607 O O . HIS A 1 199 ? 20.276 -13.106 -9.179 1.00 90.88 199 HIS A O 1
ATOM 1613 N N . ALA A 1 200 ? 20.370 -12.137 -11.202 1.00 93.88 200 ALA A N 1
ATOM 1614 C CA . ALA A 1 200 ? 19.910 -10.836 -10.733 1.00 93.88 200 ALA A CA 1
ATOM 1615 C C . ALA A 1 200 ? 18.485 -10.945 -10.174 1.00 93.88 200 ALA A C 1
ATOM 1617 O O . ALA A 1 200 ? 17.586 -11.482 -10.827 1.00 93.88 200 ALA A O 1
ATOM 1618 N N . LEU A 1 201 ? 18.271 -10.406 -8.970 1.00 93.56 201 LEU A N 1
ATOM 1619 C CA . LEU A 1 201 ? 16.993 -10.516 -8.261 1.00 93.56 201 LEU A CA 1
ATOM 1620 C C . LEU A 1 201 ? 15.834 -9.908 -9.056 1.00 93.56 201 LEU A C 1
ATOM 1622 O O . LEU A 1 201 ? 14.779 -10.521 -9.139 1.00 93.56 201 LEU A O 1
ATOM 1626 N N . GLN A 1 202 ? 16.055 -8.776 -9.725 1.00 95.38 202 GLN A N 1
ATOM 1627 C CA . GLN A 1 202 ? 15.060 -8.151 -10.603 1.00 95.38 202 GLN A CA 1
ATOM 1628 C C . GLN A 1 202 ? 14.678 -9.047 -11.792 1.00 95.38 202 GLN A C 1
ATOM 1630 O O . GLN A 1 202 ? 13.501 -9.156 -12.123 1.00 95.38 202 GLN A O 1
ATOM 1635 N N . ARG A 1 203 ? 15.645 -9.755 -12.394 1.00 95.50 203 ARG A N 1
ATOM 1636 C CA . ARG A 1 203 ? 15.386 -10.696 -13.497 1.00 95.50 203 ARG A CA 1
ATOM 1637 C C . ARG A 1 203 ? 14.600 -11.911 -13.060 1.00 95.50 203 ARG A C 1
ATOM 1639 O O . ARG A 1 203 ? 13.625 -12.273 -13.713 1.00 95.50 203 ARG A O 1
ATOM 1646 N N . ARG A 1 204 ? 14.983 -12.500 -11.934 1.00 94.94 204 ARG A N 1
ATOM 1647 C CA . ARG A 1 204 ? 14.240 -13.614 -11.340 1.00 94.94 204 ARG A CA 1
ATOM 1648 C C . ARG A 1 204 ? 12.837 -13.192 -10.916 1.00 94.94 204 ARG A C 1
ATOM 1650 O O . ARG A 1 204 ? 11.898 -13.942 -11.131 1.00 94.94 204 ARG A O 1
ATOM 1657 N N . PHE A 1 205 ? 12.691 -11.987 -10.370 1.00 95.88 205 PHE A N 1
ATOM 1658 C CA . PHE A 1 205 ? 11.398 -11.443 -9.974 1.00 95.88 205 PHE A CA 1
ATOM 1659 C C . PHE A 1 205 ? 10.445 -11.323 -11.165 1.00 95.88 205 PHE A C 1
ATOM 1661 O O . PHE A 1 205 ? 9.343 -11.851 -11.099 1.00 95.88 205 PHE A O 1
ATOM 1668 N N . VAL A 1 206 ? 10.878 -10.699 -12.271 1.00 95.38 206 VAL A N 1
ATOM 1669 C CA . VAL A 1 206 ? 10.048 -10.581 -13.485 1.00 95.38 206 VAL A CA 1
ATOM 1670 C C . VAL A 1 206 ? 9.724 -11.953 -14.072 1.00 95.38 206 VAL A C 1
ATOM 1672 O O . VAL A 1 206 ? 8.581 -12.190 -14.442 1.00 95.38 206 VAL A O 1
ATOM 1675 N N . HIS A 1 207 ? 10.693 -12.870 -14.124 1.00 94.44 207 HIS A N 1
ATOM 1676 C CA . HIS A 1 207 ? 10.445 -14.237 -14.584 1.00 94.44 207 HIS A CA 1
ATOM 1677 C C . HIS A 1 207 ? 9.342 -14.917 -13.765 1.00 94.44 207 HIS A C 1
ATOM 1679 O O . HIS A 1 207 ? 8.337 -15.346 -14.320 1.00 94.44 207 HIS A O 1
ATOM 1685 N N . ASN A 1 208 ? 9.486 -14.931 -12.438 1.00 95.12 208 ASN A N 1
ATOM 1686 C CA . ASN A 1 208 ? 8.516 -15.556 -11.544 1.00 95.12 208 ASN A CA 1
ATOM 1687 C C . ASN A 1 208 ? 7.148 -14.854 -11.570 1.00 95.12 208 ASN A C 1
ATOM 1689 O O . ASN A 1 208 ? 6.133 -15.488 -11.306 1.00 95.12 208 ASN A O 1
ATOM 1693 N N . LEU A 1 209 ? 7.119 -13.544 -11.837 1.00 95.31 209 LEU A N 1
ATOM 1694 C CA . LEU A 1 209 ? 5.888 -12.757 -11.938 1.00 95.31 209 LEU A CA 1
ATOM 1695 C C . LEU A 1 209 ? 5.082 -13.144 -13.179 1.00 95.31 209 LEU A C 1
ATOM 1697 O O . LEU A 1 209 ? 3.861 -13.157 -13.123 1.00 95.31 209 LEU A O 1
ATOM 1701 N N . LEU A 1 210 ? 5.763 -13.448 -14.286 1.00 91.88 210 LEU A N 1
ATOM 1702 C CA . LEU A 1 210 ? 5.132 -13.871 -15.538 1.00 91.88 210 LEU A CA 1
ATOM 1703 C C . LEU A 1 210 ? 4.717 -15.350 -15.531 1.00 91.88 210 LEU A C 1
ATOM 1705 O O . LEU A 1 210 ? 3.856 -15.736 -16.315 1.00 91.88 210 LEU A O 1
ATOM 1709 N N . GLU A 1 211 ? 5.335 -16.180 -14.687 1.00 93.50 211 GLU A N 1
ATOM 1710 C CA . GLU A 1 211 ? 4.971 -17.596 -14.532 1.00 93.50 211 GLU A CA 1
ATOM 1711 C C . GLU A 1 211 ? 3.697 -17.827 -13.703 1.00 93.50 211 GLU A C 1
ATOM 1713 O O . GLU A 1 211 ? 3.107 -18.904 -13.797 1.00 93.50 211 GLU A O 1
ATOM 1718 N N . ARG A 1 212 ? 3.305 -16.859 -12.868 1.00 88.69 212 ARG A N 1
ATOM 1719 C CA . ARG A 1 212 ? 2.159 -16.949 -11.949 1.00 88.69 212 ARG A CA 1
ATOM 1720 C C . ARG A 1 212 ? 0.853 -16.502 -12.592 1.00 88.69 212 ARG A C 1
ATOM 1722 O O . ARG A 1 212 ? -0.166 -17.163 -12.290 1.00 88.69 212 ARG A O 1
#

Secondary structure (DSSP, 8-state):
---------SSPPPPP-------SSPPTT-----------GGGTTS-HHHHHHHHHHHHHHHHHHH--TTTSHHHHTT-TT-TT-S--HHHHHHHHHTT--STTHHHHHHHHHHHHHT-SS--SS-HHHHHHHHHHHHHH-GGGHHHHHHHHHHHHHHGGGS-HHHHHHHHHHHHHHHHHTTT---GGGGGGGGGS-TT-HHHHHHHHHHH-

Solvent-accessible surface area (backbone atoms only — not comparable to full-atom values): 13099 Å²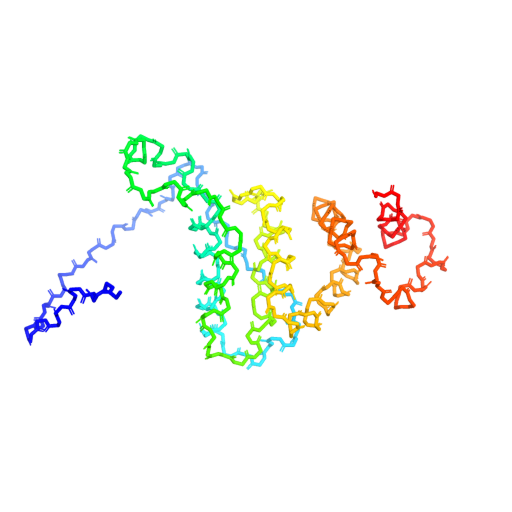 total; per-residue (Å²): 134,85,75,78,85,74,70,80,62,92,67,84,78,81,77,74,89,79,82,78,78,74,70,90,61,67,62,95,91,61,76,89,80,89,78,86,81,83,81,59,76,86,54,74,82,43,59,62,71,61,50,50,53,49,32,50,52,43,50,52,40,50,60,63,28,66,36,57,70,82,83,40,49,77,77,52,65,85,48,87,85,52,79,69,64,50,53,35,46,64,58,34,32,52,54,51,67,67,67,74,85,60,79,66,47,52,45,49,52,47,46,38,53,49,38,50,64,62,32,76,95,59,45,96,62,65,64,68,57,50,48,51,27,55,52,42,36,38,72,77,35,68,77,34,48,63,47,43,52,54,45,52,52,51,51,54,72,42,43,84,78,50,55,68,73,52,52,52,52,48,42,57,41,48,38,55,52,32,65,76,53,79,62,72,67,75,60,73,83,56,50,71,40,76,78,47,59,83,82,37,57,58,36,45,49,54,53,57,39,76,75,103

Nearest PDB structures (foldseek):
  5oo6-assembly1_A  TM=7.267E-01  e=1.851E-07  Homo sapiens
  5oo6-assembly5_M  TM=7.259E-01  e=2.897E-07  Homo sapiens
  5oo6-assembly3_G  TM=7.261E-01  e=3.364E-07  Homo sapiens
  1h6k-assembly2_B  TM=7.245E-01  e=3.906E-07  Homo sapiens
  1h2v-assembly1_C  TM=7.178E-01  e=6.115E-07  Homo sapiens

InterPro domains:
  IPR015172 MIF4G-like, type 1 [PF09088] (104-211)
  IPR016024 Armadillo-type fold [SSF48371] (93-212)
  IPR027159 Nuclear cap-binding protein subunit 1 [PTHR12412] (9-212)

Sequence (212 aa):
RVMSRLRRSEHQHQMPTLTIERQSEPPAGVTHVSLSFSLLPSLSDVPLPLKWVTQECVCEILTFFAGSRKFFRSEIRGKAGVACLKGNVIEGAKQILNLGNIPKFEGVVVEAVIGEMLRLPSTEHQQVYYHATMIELCKLQSTIHPPLGAAINYLFDFLPRMQQELSDRLLDWLSFHFSHFDFKWLWSDWSRVSDMPHHALQRRFVHNLLER

Organism: Hemiselmis andersenii (NCBI:txid464988)

Mean predicted aligned error: 9.64 Å